Protein AF-A0A929ZZ77-F1 (afdb_monomer)

Radius of gyration: 16.94 Å; Cα contacts (8 Å, |Δi|>4): 244; chains: 1; bounding box: 38×38×43 Å

pLDDT: mean 87.92, std 9.48, range [56.03, 98.0]

Solvent-accessible surface area (backbone atoms only — not comparable to full-atom values): 10469 Å² total; per-residue (Å²): 132,93,50,67,69,57,47,42,73,74,58,46,49,75,79,51,48,59,74,54,49,46,73,78,51,57,61,46,79,41,63,76,64,71,66,53,103,85,49,83,77,43,70,76,46,76,36,67,78,62,90,58,32,41,39,38,37,37,48,64,97,59,72,48,64,55,67,74,64,36,51,62,50,44,67,74,57,54,82,64,62,67,66,41,54,52,49,44,51,48,44,42,67,74,37,34,54,54,16,60,78,69,69,35,61,69,55,28,26,54,39,48,36,54,44,45,73,41,69,63,47,53,55,45,57,68,73,48,56,70,66,45,51,50,51,47,53,57,42,40,75,78,24,58,31,38,46,63,52,73,56,36,47,35,28,37,35,47,41,60,88,87,65,86,56,71,85,68,69,76,42,98,58,46,49,72,50,78,51,128

Structure (mmCIF, N/CA/C/O backbone):
data_AF-A0A929ZZ77-F1
#
_entry.id   AF-A0A929ZZ77-F1
#
loop_
_atom_site.group_PDB
_atom_site.id
_atom_site.type_symbol
_atom_site.label_atom_id
_atom_site.label_alt_id
_atom_site.label_comp_id
_atom_site.label_asym_id
_atom_site.label_entity_id
_atom_site.label_seq_id
_atom_site.pdbx_PDB_ins_code
_atom_site.Cartn_x
_atom_site.Cartn_y
_atom_site.Cartn_z
_atom_site.occupancy
_atom_site.B_iso_or_equiv
_atom_site.auth_seq_id
_atom_site.auth_comp_id
_atom_site.auth_asym_id
_atom_site.auth_atom_id
_atom_site.pdbx_PDB_model_num
ATOM 1 N N . LYS A 1 1 ? -21.037 -2.408 -25.538 1.00 77.19 1 LYS A N 1
ATOM 2 C CA . LYS A 1 1 ? -20.638 -2.188 -24.125 1.00 77.19 1 LYS A CA 1
ATOM 3 C C . LYS A 1 1 ? -19.128 -2.048 -24.103 1.00 77.19 1 LYS A C 1
ATOM 5 O O . LYS A 1 1 ? -18.487 -2.892 -24.712 1.00 77.19 1 LYS A O 1
ATOM 10 N N . LEU A 1 2 ? -18.610 -1.001 -23.464 1.00 79.69 2 LEU A N 1
ATOM 11 C CA . LEU A 1 2 ? -17.173 -0.805 -23.267 1.00 79.69 2 LEU A CA 1
ATOM 12 C C . LEU A 1 2 ? -16.608 -1.960 -22.426 1.00 79.69 2 LEU A C 1
ATOM 14 O O . LEU A 1 2 ? -17.218 -2.315 -21.417 1.00 79.69 2 LEU A O 1
ATOM 18 N N . ASN A 1 3 ? -15.493 -2.552 -22.845 1.00 81.56 3 ASN A N 1
ATOM 19 C CA . ASN A 1 3 ? -14.800 -3.621 -22.118 1.00 81.56 3 ASN A CA 1
ATOM 20 C C . ASN A 1 3 ? -13.307 -3.289 -21.903 1.00 81.56 3 ASN A C 1
ATOM 22 O O . ASN A 1 3 ? -12.804 -2.265 -22.369 1.00 81.56 3 ASN A O 1
ATOM 26 N N . ILE A 1 4 ? -12.585 -4.161 -21.191 1.00 78.38 4 ILE A N 1
ATOM 27 C CA . ILE A 1 4 ? -11.165 -3.956 -20.864 1.00 78.38 4 ILE A CA 1
ATOM 28 C C . ILE A 1 4 ? -10.260 -3.837 -22.104 1.00 78.38 4 ILE A C 1
ATOM 30 O O . ILE A 1 4 ? -9.317 -3.047 -22.097 1.00 78.38 4 ILE A O 1
ATOM 34 N N . VAL A 1 5 ? -10.569 -4.563 -23.185 1.00 79.31 5 VAL A N 1
ATOM 35 C CA . VAL A 1 5 ? -9.816 -4.518 -24.450 1.00 79.31 5 VAL A CA 1
ATOM 36 C C . VAL A 1 5 ? -10.002 -3.165 -25.132 1.00 79.31 5 VAL A C 1
ATOM 38 O O . VAL A 1 5 ? -9.039 -2.615 -25.666 1.00 79.31 5 VAL A O 1
ATOM 41 N N . ASP A 1 6 ? -11.210 -2.602 -25.078 1.00 82.50 6 ASP A N 1
ATOM 42 C CA . ASP A 1 6 ? -11.490 -1.277 -25.633 1.00 82.50 6 ASP A CA 1
ATOM 43 C C . ASP A 1 6 ? -10.660 -0.203 -24.912 1.00 82.50 6 ASP A C 1
ATOM 45 O O . ASP A 1 6 ? -9.954 0.569 -25.558 1.00 82.50 6 ASP A O 1
ATOM 49 N N . LEU A 1 7 ? -10.662 -0.196 -23.573 1.00 80.06 7 LEU A N 1
ATOM 50 C CA . LEU A 1 7 ? -9.885 0.765 -22.777 1.00 80.06 7 LEU A CA 1
ATOM 51 C C . LEU A 1 7 ? -8.369 0.614 -22.975 1.00 80.06 7 LEU A C 1
ATOM 53 O O . LEU A 1 7 ? -7.651 1.612 -23.073 1.00 80.06 7 LEU A O 1
ATOM 57 N N . TYR A 1 8 ? -7.883 -0.623 -23.090 1.00 77.31 8 TYR A N 1
ATOM 58 C CA . TYR A 1 8 ? -6.476 -0.891 -23.380 1.00 77.31 8 TYR A CA 1
ATOM 59 C C . TYR A 1 8 ? -6.059 -0.353 -24.758 1.00 77.31 8 TYR A C 1
ATOM 61 O O . TYR A 1 8 ? -5.002 0.267 -24.889 1.00 77.31 8 TYR A O 1
ATOM 69 N N . ARG A 1 9 ? -6.913 -0.502 -25.785 1.00 80.38 9 ARG A N 1
ATOM 70 C CA . ARG A 1 9 ? -6.685 0.072 -27.127 1.00 80.38 9 ARG A CA 1
ATOM 71 C C . ARG A 1 9 ? -6.612 1.599 -27.112 1.00 80.38 9 ARG A C 1
ATOM 73 O O . ARG A 1 9 ? -5.831 2.166 -27.870 1.00 80.38 9 ARG A O 1
ATOM 80 N N . TYR A 1 10 ? -7.345 2.258 -26.214 1.00 82.44 10 TYR A N 1
ATOM 81 C CA . TYR A 1 10 ? -7.225 3.704 -25.981 1.00 82.44 10 TYR A CA 1
ATOM 82 C C . TYR A 1 10 ? -5.950 4.108 -25.223 1.00 82.44 10 TYR A C 1
ATOM 84 O O . TYR A 1 10 ? -5.720 5.288 -24.977 1.00 82.44 10 TYR A O 1
ATOM 92 N N . GLY A 1 11 ? -5.082 3.153 -24.881 1.00 74.25 11 GLY A N 1
ATOM 93 C CA . GLY A 1 11 ? -3.818 3.411 -24.204 1.00 74.25 11 GLY A CA 1
ATOM 94 C C . GLY A 1 11 ? -3.938 3.581 -22.693 1.00 74.25 11 GLY A C 1
ATOM 95 O O . GLY A 1 11 ? -2.978 4.024 -22.064 1.00 74.25 11 GLY A O 1
ATOM 96 N N . ILE A 1 12 ? -5.074 3.211 -22.103 1.00 76.94 12 ILE A N 1
ATOM 97 C CA . ILE A 1 12 ? -5.242 3.174 -20.651 1.00 76.94 12 ILE A CA 1
ATOM 98 C C . ILE A 1 12 ? -4.646 1.863 -20.131 1.00 76.94 12 ILE A C 1
ATOM 100 O O . ILE A 1 12 ? -4.711 0.827 -20.788 1.00 76.94 12 ILE A O 1
ATOM 104 N N . GLY A 1 13 ? -4.013 1.909 -18.960 1.00 73.75 13 GLY A N 1
ATOM 105 C CA . GLY A 1 13 ? -3.423 0.728 -18.339 1.00 73.75 13 GLY A CA 1
ATOM 106 C C . GLY A 1 13 ? -2.219 0.161 -19.098 1.00 73.75 13 GLY A C 1
ATOM 107 O O . GLY A 1 13 ? -2.055 -1.055 -19.172 1.00 73.75 13 GLY A O 1
ATOM 108 N N . ARG A 1 14 ? -1.372 1.026 -19.684 1.00 71.12 14 ARG A N 1
ATOM 109 C CA . ARG A 1 14 ? -0.141 0.639 -20.409 1.00 71.12 14 ARG A CA 1
ATOM 110 C C . ARG A 1 14 ? 0.946 0.074 -19.500 1.00 71.12 14 ARG A C 1
ATOM 112 O O . ARG A 1 14 ? 1.512 -0.961 -19.837 1.00 71.12 14 ARG A O 1
ATOM 119 N N . THR A 1 15 ? 1.149 0.650 -18.316 1.00 71.56 15 THR A N 1
ATOM 120 C CA . THR A 1 15 ? 2.132 0.157 -17.329 1.00 71.56 15 THR A CA 1
ATOM 121 C C . THR A 1 15 ? 1.517 -0.899 -16.413 1.00 71.56 15 THR A C 1
ATOM 123 O O . THR A 1 15 ? 1.968 -2.036 -16.401 1.00 71.56 15 THR A O 1
ATOM 126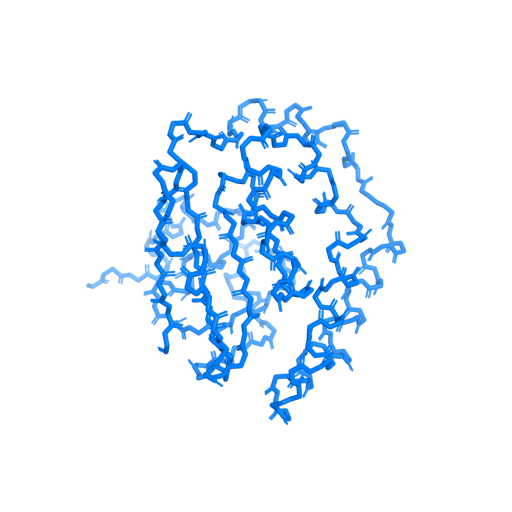 N N . SER A 1 16 ? 0.383 -0.595 -15.779 1.00 74.88 16 SER A N 1
ATOM 127 C CA . SER A 1 16 ? -0.380 -1.526 -14.933 1.00 74.88 16 SER A CA 1
ATOM 128 C C . SER A 1 16 ? -1.817 -1.658 -15.430 1.00 74.88 16 SER A C 1
ATOM 130 O O . SER A 1 16 ? -2.389 -0.680 -15.905 1.00 74.88 16 SER A O 1
ATOM 132 N N . THR A 1 17 ? -2.390 -2.861 -15.361 1.00 77.25 17 THR A N 1
ATOM 133 C CA . THR A 1 17 ? -3.803 -3.099 -15.716 1.00 77.25 17 THR A CA 1
ATOM 134 C C . THR A 1 17 ? -4.750 -2.963 -14.529 1.00 77.25 17 THR A C 1
ATOM 136 O O . THR A 1 17 ? -5.961 -2.991 -14.731 1.00 77.25 17 THR A O 1
ATOM 139 N N . LEU A 1 18 ? -4.230 -2.746 -13.315 1.00 80.38 18 LEU A N 1
ATOM 140 C CA . LEU A 1 18 ? -5.011 -2.632 -12.080 1.00 80.38 18 LEU A CA 1
ATOM 141 C C . LEU A 1 18 ? -6.189 -1.667 -12.202 1.00 80.38 18 LEU A C 1
ATOM 143 O O . LEU A 1 18 ? -7.322 -2.068 -11.964 1.00 80.38 18 LEU A O 1
ATOM 147 N N . GLY A 1 19 ? -5.946 -0.428 -12.639 1.00 78.88 19 GLY A N 1
ATOM 148 C CA . GLY A 1 19 ? -7.009 0.575 -12.768 1.00 78.88 19 GLY A CA 1
ATOM 149 C C . GLY A 1 19 ? -8.109 0.176 -13.758 1.00 78.88 19 GLY A C 1
ATOM 150 O O . GLY A 1 19 ? -9.272 0.504 -13.550 1.00 78.88 19 GLY A O 1
ATOM 151 N N . LEU A 1 20 ? -7.764 -0.581 -14.805 1.00 81.31 20 LEU A N 1
ATOM 152 C CA . LEU A 1 20 ? -8.747 -1.117 -15.746 1.00 81.31 20 LEU A CA 1
ATOM 153 C C . LEU A 1 20 ? -9.549 -2.264 -15.140 1.00 81.31 20 LEU A C 1
ATOM 155 O O . LEU A 1 20 ? -10.764 -2.315 -15.294 1.00 81.31 20 LEU A O 1
ATOM 159 N N . LYS A 1 21 ? -8.867 -3.195 -14.472 1.00 80.75 21 LYS A N 1
ATOM 160 C CA . LYS A 1 21 ? -9.491 -4.385 -13.893 1.00 80.75 21 LYS A CA 1
ATOM 161 C C . LYS A 1 21 ? -10.419 -4.013 -12.738 1.00 80.75 21 LYS A C 1
ATOM 163 O O . LYS A 1 21 ? -11.554 -4.474 -12.719 1.00 80.75 21 LYS A O 1
ATOM 168 N N . LEU A 1 22 ? -9.984 -3.113 -11.853 1.00 84.19 22 LEU A N 1
ATOM 169 C CA . LEU A 1 22 ? -10.777 -2.624 -10.720 1.00 84.19 22 LEU A CA 1
ATOM 170 C C . LEU A 1 22 ? -12.029 -1.846 -11.149 1.00 84.19 22 LEU A C 1
ATOM 172 O O . LEU A 1 22 ? -12.991 -1.786 -10.392 1.00 84.19 22 LEU A O 1
ATOM 176 N N . PHE A 1 23 ? -12.056 -1.290 -12.367 1.00 83.50 23 PHE A N 1
ATOM 177 C CA . PHE A 1 23 ? -13.255 -0.639 -12.905 1.00 83.50 23 PHE A CA 1
ATOM 178 C C . PHE A 1 23 ? -14.404 -1.629 -13.155 1.00 83.50 23 PHE A C 1
ATOM 180 O O . PHE A 1 23 ? -15.571 -1.255 -13.064 1.00 83.50 23 PHE A O 1
ATOM 187 N N . PHE A 1 24 ? -14.082 -2.884 -13.482 1.00 83.19 24 PHE A N 1
ATOM 188 C CA . PHE A 1 24 ? -15.073 -3.922 -13.784 1.00 83.19 24 PHE A CA 1
ATOM 189 C C . PHE A 1 24 ? -15.236 -4.945 -12.655 1.00 83.19 24 PHE A C 1
ATOM 191 O O . PHE A 1 24 ? -16.319 -5.504 -12.512 1.00 83.19 24 PHE A O 1
ATOM 198 N N . ASN A 1 25 ? -14.186 -5.160 -11.861 1.00 82.88 25 ASN A N 1
ATOM 199 C CA . ASN A 1 25 ? -14.129 -6.129 -10.772 1.00 82.88 25 ASN A CA 1
ATOM 200 C C . ASN A 1 25 ? -13.672 -5.406 -9.491 1.00 82.88 25 ASN A C 1
ATOM 202 O O . ASN A 1 25 ? -12.464 -5.322 -9.247 1.00 82.88 25 ASN A O 1
ATOM 206 N N . PRO A 1 26 ? -14.598 -4.823 -8.706 1.00 80.88 26 PRO A N 1
ATOM 207 C CA . PRO A 1 26 ? -14.246 -4.166 -7.452 1.00 80.88 26 PRO A CA 1
ATOM 208 C C . PRO A 1 26 ? -13.711 -5.185 -6.437 1.00 80.88 26 PRO A C 1
ATOM 210 O O . PRO A 1 26 ? -14.026 -6.372 -6.512 1.00 80.88 26 PRO A O 1
ATOM 213 N N . GLY A 1 27 ? -12.902 -4.708 -5.491 1.00 85.38 27 GLY A N 1
ATOM 214 C CA . GLY A 1 27 ? -12.237 -5.543 -4.494 1.00 85.38 27 GLY A CA 1
ATOM 215 C C . GLY A 1 27 ? -10.729 -5.294 -4.451 1.00 85.38 27 GLY A C 1
ATOM 216 O O . GLY A 1 27 ? -10.274 -4.169 -4.666 1.00 85.38 27 GLY A O 1
ATOM 217 N N . LEU A 1 28 ? -9.943 -6.338 -4.179 1.00 87.81 28 LEU A N 1
ATOM 218 C CA . LEU A 1 28 ? -8.479 -6.293 -4.204 1.00 87.81 28 LEU A CA 1
ATOM 219 C C . LEU A 1 28 ? -7.929 -7.156 -5.340 1.00 87.81 28 LEU A C 1
ATOM 221 O O . LEU A 1 28 ? -8.224 -8.345 -5.422 1.00 87.81 28 LEU A O 1
ATOM 225 N N . ILE A 1 29 ? -7.041 -6.575 -6.146 1.00 89.25 29 ILE A N 1
ATOM 226 C CA . ILE A 1 29 ? -6.328 -7.268 -7.222 1.00 89.25 29 ILE A CA 1
ATOM 227 C C . ILE A 1 29 ? -4.822 -7.174 -6.969 1.00 89.25 29 ILE A C 1
ATOM 229 O O . ILE A 1 29 ? -4.309 -6.119 -6.601 1.00 89.25 29 ILE A O 1
ATOM 233 N N . ILE A 1 30 ? -4.105 -8.275 -7.191 1.00 88.44 30 ILE A N 1
ATOM 234 C CA . ILE A 1 30 ? -2.638 -8.341 -7.153 1.00 88.44 30 ILE A CA 1
ATOM 235 C C . ILE A 1 30 ? -2.156 -8.895 -8.497 1.00 88.44 30 ILE A C 1
ATOM 237 O O . ILE A 1 30 ? -2.653 -9.929 -8.943 1.00 88.44 30 ILE A O 1
ATOM 241 N N . GLU A 1 31 ? -1.195 -8.228 -9.145 1.00 86.38 31 GLU A N 1
ATOM 242 C CA . GLU A 1 31 ? -0.667 -8.606 -10.466 1.00 86.38 31 GLU A CA 1
ATOM 243 C C . GLU A 1 31 ? 0.874 -8.641 -10.514 1.00 86.38 31 GLU A C 1
ATOM 245 O O . GLU A 1 31 ? 1.532 -7.876 -9.812 1.00 86.38 31 GLU A O 1
ATOM 250 N N . PHE A 1 32 ? 1.471 -9.502 -11.357 1.00 77.62 32 PHE A N 1
ATOM 251 C CA . PHE A 1 32 ? 2.942 -9.636 -11.480 1.00 77.62 32 PHE A CA 1
ATOM 252 C C . PHE A 1 32 ? 3.602 -8.554 -12.356 1.00 77.62 32 PHE A C 1
ATOM 254 O O . PHE A 1 32 ? 4.821 -8.551 -12.518 1.00 77.62 32 PHE A O 1
ATOM 261 N N . GLY A 1 33 ? 2.823 -7.650 -12.960 1.00 70.88 33 GLY A N 1
ATOM 262 C CA . GLY A 1 33 ? 3.319 -6.527 -13.774 1.00 70.88 33 GLY A CA 1
ATOM 263 C C . GLY A 1 33 ? 4.001 -6.896 -15.106 1.00 70.88 33 GLY A C 1
ATOM 264 O O . GLY A 1 33 ? 4.093 -6.047 -15.991 1.00 70.88 33 GLY A O 1
ATOM 265 N N . LEU A 1 34 ? 4.441 -8.146 -15.296 1.00 61.03 34 LEU A N 1
ATOM 266 C CA . LEU A 1 34 ? 5.046 -8.644 -16.534 1.00 61.03 34 LEU A CA 1
ATOM 267 C C . LEU A 1 34 ? 3.993 -8.798 -17.632 1.00 61.03 34 LEU A C 1
ATOM 269 O O . LEU A 1 34 ? 3.348 -9.835 -17.765 1.00 61.03 34 LEU A O 1
ATOM 273 N N . LYS A 1 35 ? 3.845 -7.759 -18.451 1.00 61.28 35 LYS A N 1
ATOM 274 C CA . LYS A 1 35 ? 3.071 -7.838 -19.690 1.00 61.28 35 LYS A CA 1
ATOM 275 C C . LYS A 1 35 ? 3.901 -8.518 -20.761 1.00 61.28 35 LYS A C 1
ATOM 277 O O . LYS A 1 35 ? 4.948 -8.009 -21.161 1.00 61.28 35 LYS A O 1
ATOM 282 N N . THR A 1 36 ? 3.417 -9.642 -21.269 1.00 56.03 36 THR A N 1
ATOM 283 C CA . THR A 1 36 ? 3.859 -10.110 -22.585 1.00 56.03 36 THR A CA 1
ATOM 284 C C . THR A 1 36 ? 3.078 -9.343 -23.654 1.00 56.03 36 THR A C 1
ATOM 286 O O . THR A 1 36 ? 2.007 -8.806 -23.373 1.00 56.03 36 THR A O 1
ATOM 289 N N . LYS A 1 37 ? 3.581 -9.275 -24.896 1.00 56.84 37 LYS A N 1
ATOM 290 C CA . LYS A 1 37 ? 2.898 -8.575 -26.009 1.00 56.84 37 LYS A CA 1
ATOM 291 C C . LYS A 1 37 ? 1.431 -8.996 -26.209 1.00 56.84 37 LYS A C 1
ATOM 293 O O . LYS A 1 37 ? 0.685 -8.245 -26.828 1.00 56.84 37 LYS A O 1
ATOM 298 N N . ASN A 1 38 ? 1.045 -10.170 -25.705 1.00 57.88 38 ASN A N 1
ATOM 299 C CA . ASN A 1 38 ? -0.245 -10.798 -25.963 1.00 57.88 38 ASN A CA 1
ATOM 300 C C . ASN A 1 38 ? -1.090 -11.028 -24.704 1.00 57.88 38 ASN A C 1
ATOM 302 O O . ASN A 1 38 ? -2.223 -11.480 -24.848 1.00 57.88 38 ASN A O 1
ATOM 306 N N . ASP A 1 39 ? -0.574 -10.745 -23.503 1.00 63.53 39 ASP A N 1
ATOM 307 C CA . ASP A 1 39 ? -1.285 -11.049 -22.262 1.00 63.53 39 ASP A CA 1
ATOM 308 C C . ASP A 1 39 ? -1.678 -9.776 -21.511 1.00 63.53 39 ASP A C 1
ATOM 310 O O . ASP A 1 39 ? -0.837 -8.997 -21.052 1.00 63.53 39 ASP A O 1
ATOM 314 N N . ILE A 1 40 ? -2.990 -9.556 -21.447 1.00 63.09 40 ILE A N 1
ATOM 315 C CA . ILE A 1 40 ? -3.618 -8.428 -20.756 1.00 63.09 40 ILE A CA 1
ATOM 316 C C . ILE A 1 40 ? -3.909 -8.820 -19.299 1.00 63.09 40 ILE A C 1
ATOM 318 O O . ILE A 1 40 ? -4.092 -7.935 -18.459 1.00 63.09 40 ILE A O 1
ATOM 322 N N . ASP A 1 41 ? -3.923 -10.119 -18.969 1.00 70.00 41 ASP A N 1
ATOM 323 C CA . ASP A 1 41 ? -4.266 -10.584 -17.633 1.00 70.00 41 ASP A CA 1
ATOM 324 C C . ASP A 1 41 ? -3.065 -11.106 -16.840 1.00 70.00 41 ASP A C 1
ATOM 326 O O . ASP A 1 41 ? -2.757 -12.287 -16.780 1.00 70.00 41 ASP A O 1
ATOM 330 N N . THR A 1 42 ? -2.425 -10.189 -16.125 1.00 75.44 42 THR A N 1
ATOM 331 C CA . THR A 1 42 ? -1.344 -10.491 -15.179 1.00 75.44 42 THR A CA 1
ATOM 332 C C . THR A 1 42 ? -1.833 -10.768 -13.748 1.00 75.44 42 THR A C 1
ATOM 334 O O . THR A 1 42 ? -1.032 -10.690 -12.812 1.00 75.44 42 THR A O 1
ATOM 337 N N . THR A 1 43 ? -3.135 -11.030 -13.546 1.00 80.38 43 THR A N 1
ATOM 338 C CA . THR A 1 43 ? -3.728 -11.213 -12.209 1.00 80.38 43 THR A CA 1
ATOM 339 C C . THR A 1 43 ? -3.217 -12.491 -11.555 1.00 80.38 43 THR A C 1
ATOM 341 O O . THR A 1 43 ? -3.267 -13.571 -12.130 1.00 80.38 43 THR A O 1
ATOM 344 N N . ILE A 1 44 ? -2.766 -12.360 -10.315 1.00 80.69 44 ILE A N 1
ATOM 345 C CA . ILE A 1 44 ? -2.340 -13.463 -9.447 1.00 80.69 44 ILE A CA 1
ATOM 346 C C . ILE A 1 44 ? -3.470 -13.818 -8.495 1.00 80.69 44 ILE A C 1
ATOM 348 O O . ILE A 1 44 ? -3.735 -14.985 -8.220 1.00 80.69 44 ILE A O 1
ATOM 352 N N . TYR A 1 45 ? -4.098 -12.780 -7.949 1.00 84.25 45 TYR A N 1
ATOM 353 C CA . TYR A 1 45 ? -5.072 -12.912 -6.890 1.00 84.25 45 TYR A CA 1
ATOM 354 C C . TYR A 1 45 ? -6.132 -11.828 -7.027 1.00 84.25 45 TYR A C 1
ATOM 356 O O . TYR A 1 45 ? -5.799 -10.659 -7.232 1.00 84.25 45 TYR A O 1
ATOM 364 N N . ASN A 1 46 ? -7.393 -12.238 -6.928 1.00 88.12 46 ASN A N 1
ATOM 365 C CA . ASN A 1 46 ? -8.556 -11.366 -6.962 1.00 88.12 46 ASN A CA 1
ATOM 366 C C . ASN A 1 46 ? -9.445 -11.693 -5.760 1.00 88.12 46 ASN A C 1
ATOM 368 O O . ASN A 1 46 ? -9.792 -12.855 -5.547 1.00 88.12 46 ASN A O 1
ATOM 372 N N . ILE A 1 47 ? -9.800 -10.674 -4.985 1.00 85.19 47 ILE A N 1
ATOM 373 C CA . ILE A 1 47 ? -10.689 -10.776 -3.831 1.00 85.19 47 ILE A CA 1
ATOM 374 C C . ILE A 1 47 ? -11.848 -9.827 -4.069 1.00 85.19 47 ILE A C 1
ATOM 376 O O . ILE A 1 47 ? -11.673 -8.620 -3.944 1.00 85.19 47 ILE A O 1
ATOM 380 N N . GLU A 1 48 ? -13.027 -10.366 -4.361 1.00 84.50 48 GLU A N 1
ATOM 381 C CA . GLU A 1 48 ? -14.233 -9.555 -4.571 1.00 84.50 48 GLU A CA 1
ATOM 382 C C . GLU A 1 48 ? -14.695 -8.894 -3.261 1.00 84.50 48 GLU A C 1
ATOM 384 O O . GLU A 1 48 ? -15.001 -7.706 -3.227 1.00 84.50 48 GLU A O 1
ATOM 389 N N . ASN A 1 49 ? -14.667 -9.649 -2.156 1.00 85.44 49 ASN A N 1
ATOM 390 C CA . ASN A 1 49 ? -15.096 -9.189 -0.834 1.00 85.44 49 ASN A CA 1
ATOM 391 C C . ASN A 1 49 ? -13.885 -8.952 0.071 1.00 85.44 49 ASN A C 1
ATOM 393 O O . ASN A 1 49 ? -13.468 -9.836 0.823 1.00 85.44 49 ASN A O 1
ATOM 397 N N . PHE A 1 50 ? -13.285 -7.768 -0.030 1.00 90.50 50 PHE A N 1
ATOM 398 C CA . PHE A 1 50 ? -12.175 -7.383 0.837 1.00 90.50 50 PHE A CA 1
ATOM 399 C C . PHE A 1 50 ? -12.669 -7.187 2.291 1.00 90.50 50 PHE A C 1
ATOM 401 O O . PHE A 1 50 ? -13.648 -6.474 2.495 1.00 90.50 50 PHE A O 1
ATOM 408 N N . PRO A 1 51 ? -12.048 -7.819 3.308 1.00 92.19 51 PRO A N 1
ATOM 409 C CA . PRO A 1 51 ? -12.649 -7.939 4.643 1.00 92.19 51 PRO A CA 1
ATOM 410 C C . PRO A 1 51 ? -12.353 -6.772 5.598 1.00 92.19 51 PRO A C 1
ATOM 412 O O . PRO A 1 51 ? -12.890 -6.747 6.706 1.00 92.19 51 PRO A O 1
ATOM 415 N N . PHE A 1 52 ? -11.478 -5.840 5.214 1.00 93.62 52 PHE A N 1
ATOM 416 C CA . PHE A 1 52 ? -11.067 -4.712 6.051 1.00 93.62 52 PHE A CA 1
ATOM 417 C C . PHE A 1 52 ? -11.628 -3.399 5.508 1.00 93.62 52 PHE A C 1
ATOM 419 O O . PHE A 1 52 ? -11.805 -3.243 4.302 1.00 93.62 52 PHE A O 1
ATOM 426 N N . ASN A 1 53 ? -11.851 -2.441 6.400 1.00 93.56 53 ASN A N 1
ATOM 427 C CA . ASN A 1 53 ? -12.322 -1.114 6.030 1.00 93.56 53 ASN A CA 1
ATOM 428 C C . ASN A 1 53 ? -11.179 -0.313 5.397 1.00 93.56 53 ASN A C 1
ATOM 430 O O . ASN A 1 53 ? -10.016 -0.467 5.792 1.00 93.56 53 ASN A O 1
ATOM 434 N N . ILE A 1 54 ? -11.515 0.561 4.446 1.00 93.06 54 ILE A N 1
ATOM 435 C CA . ILE A 1 54 ? -10.549 1.458 3.808 1.00 93.06 54 ILE A CA 1
ATOM 436 C C . ILE A 1 54 ? -11.032 2.897 3.938 1.00 93.06 54 ILE A C 1
ATOM 438 O O . ILE A 1 54 ? -12.104 3.257 3.452 1.00 93.06 54 ILE A O 1
ATOM 442 N N . ASP A 1 55 ? -10.201 3.734 4.546 1.00 93.56 55 ASP A N 1
ATOM 443 C CA . ASP A 1 55 ? -10.420 5.173 4.615 1.00 93.56 55 ASP A CA 1
ATOM 444 C C . ASP A 1 55 ? -9.424 5.899 3.721 1.00 93.56 55 ASP A C 1
ATOM 446 O O . ASP A 1 55 ? -8.232 5.584 3.713 1.00 93.56 55 ASP A O 1
ATOM 450 N N . PHE A 1 56 ? -9.911 6.900 2.992 1.00 92.88 56 PHE A N 1
ATOM 451 C CA . PHE A 1 56 ? -9.122 7.742 2.105 1.00 92.88 56 PHE A CA 1
ATOM 452 C C . PHE A 1 56 ? -9.213 9.197 2.541 1.00 92.88 56 PHE A C 1
ATOM 454 O O . PHE A 1 56 ? -10.295 9.734 2.786 1.00 92.88 56 PHE A O 1
ATOM 461 N N . PHE A 1 57 ? -8.068 9.862 2.555 1.00 94.50 57 PHE A N 1
ATOM 462 C CA . PHE A 1 57 ? -7.927 11.259 2.916 1.00 94.50 57 PHE A CA 1
ATOM 463 C C . PHE A 1 57 ? -7.192 11.993 1.799 1.00 94.50 57 PHE A C 1
ATOM 465 O O . PHE A 1 57 ? -6.096 11.601 1.396 1.00 94.50 57 PHE A O 1
ATOM 472 N N . ILE A 1 58 ? -7.793 13.064 1.285 1.00 93.31 58 ILE A N 1
ATOM 473 C CA . ILE A 1 58 ? -7.228 13.869 0.197 1.00 93.31 58 ILE A CA 1
ATOM 474 C C . ILE A 1 58 ? -6.930 15.273 0.731 1.00 93.31 58 ILE A C 1
ATOM 476 O O . ILE A 1 58 ? -7.878 16.034 0.960 1.00 93.31 58 ILE A O 1
ATOM 480 N N . PRO A 1 59 ? -5.649 15.636 0.931 1.00 92.19 59 PRO A N 1
ATOM 481 C CA . PRO A 1 59 ? -5.247 16.992 1.285 1.00 92.19 59 PRO A CA 1
ATOM 482 C C . PRO A 1 59 ? -5.778 18.030 0.291 1.00 92.19 59 PRO A C 1
ATOM 484 O O . PRO A 1 59 ? -5.719 17.843 -0.926 1.00 92.19 59 PRO A O 1
ATOM 487 N N . LYS A 1 60 ? -6.300 19.145 0.803 1.00 90.06 60 LYS A N 1
ATOM 488 C CA . LYS A 1 60 ? -6.760 20.265 -0.022 1.00 90.06 60 LYS A CA 1
ATOM 489 C C . LYS A 1 60 ? -5.559 21.051 -0.548 1.00 90.06 60 LYS A C 1
ATOM 491 O O . LYS A 1 60 ? -4.636 21.348 0.207 1.00 90.06 60 LYS A O 1
ATOM 496 N N . ASN A 1 61 ? -5.643 21.469 -1.810 1.00 88.69 61 ASN A N 1
ATOM 497 C CA . ASN A 1 61 ? -4.630 22.275 -2.506 1.00 88.69 61 ASN A CA 1
ATOM 498 C C . ASN A 1 61 ? -3.259 21.590 -2.655 1.00 88.69 61 ASN A C 1
ATOM 500 O O . ASN A 1 61 ? -2.259 22.272 -2.849 1.00 88.69 61 ASN A O 1
ATOM 504 N N . GLU A 1 62 ? -3.217 20.260 -2.575 1.00 88.75 62 GLU A N 1
ATOM 505 C CA . GLU A 1 62 ? -2.025 19.465 -2.870 1.00 88.75 62 GLU A CA 1
ATOM 506 C C . GLU A 1 62 ? -2.201 18.727 -4.197 1.00 88.75 62 GLU A C 1
ATOM 508 O O . GLU A 1 62 ? -3.321 18.392 -4.596 1.00 88.75 62 GLU A O 1
ATOM 513 N N . HIS A 1 63 ? -1.088 18.448 -4.871 1.00 87.19 63 HIS A N 1
ATOM 514 C CA . HIS A 1 63 ? -1.081 17.808 -6.183 1.00 87.19 63 HIS A CA 1
ATOM 515 C C . HIS A 1 63 ? -0.110 16.630 -6.221 1.00 87.19 63 HIS A C 1
ATOM 517 O O . HIS A 1 63 ? 0.931 16.640 -5.568 1.00 87.19 63 HIS A O 1
ATOM 523 N N . SER A 1 64 ? -0.466 15.619 -7.011 1.00 88.50 64 SER A N 1
ATOM 524 C CA . SER A 1 64 ? 0.388 14.471 -7.304 1.00 88.50 64 SER A CA 1
ATOM 525 C C . SER A 1 64 ? 1.577 14.889 -8.167 1.00 88.50 64 SER A C 1
ATOM 527 O O . SER A 1 64 ? 1.421 15.714 -9.075 1.00 88.50 64 SER A O 1
ATOM 529 N N . LEU A 1 65 ? 2.734 14.254 -7.977 1.00 90.44 65 LEU A N 1
ATOM 530 C CA . LEU A 1 65 ? 3.792 14.310 -8.988 1.00 90.44 65 LEU A CA 1
ATOM 531 C C . LEU A 1 65 ? 3.329 13.536 -10.231 1.00 90.44 65 LEU A C 1
ATOM 533 O O . LEU A 1 65 ? 2.780 12.448 -10.089 1.00 90.44 65 LEU A O 1
ATOM 537 N N . SER A 1 66 ? 3.502 14.101 -11.429 1.00 90.44 66 SER A N 1
ATOM 538 C CA . SER A 1 66 ? 3.067 13.459 -12.677 1.00 90.44 66 SER A CA 1
ATOM 539 C C . SER A 1 66 ? 3.891 13.907 -13.888 1.00 90.44 66 SER A C 1
ATOM 541 O O . SER A 1 66 ? 4.585 14.932 -13.841 1.00 90.44 66 SER A O 1
ATOM 543 N N . GLY A 1 67 ? 3.800 13.143 -14.979 1.00 90.25 67 GLY A N 1
ATOM 544 C CA . GLY A 1 67 ? 4.434 13.458 -16.262 1.00 90.25 67 GLY A CA 1
ATOM 545 C C . GLY A 1 67 ? 5.961 13.495 -16.172 1.00 90.25 67 GLY A C 1
ATOM 546 O O . GLY A 1 67 ? 6.562 12.744 -15.415 1.00 90.25 67 GLY A O 1
ATOM 547 N N . GLU A 1 68 ? 6.597 14.429 -16.884 1.00 93.94 68 GLU A N 1
ATOM 548 C CA . GLU A 1 68 ? 8.067 14.519 -16.959 1.00 93.94 68 GLU A CA 1
ATOM 549 C C . GLU A 1 68 ? 8.738 14.668 -15.579 1.00 93.94 68 GLU A C 1
ATOM 551 O O . GLU A 1 68 ? 9.874 14.243 -15.367 1.00 93.94 68 GLU A O 1
ATOM 556 N N . SER A 1 69 ? 8.043 15.285 -14.618 1.00 92.81 69 SER A N 1
ATOM 557 C CA . SER A 1 69 ? 8.572 15.437 -13.258 1.00 92.81 69 SER A CA 1
ATOM 558 C C . SER A 1 69 ? 8.570 14.113 -12.492 1.00 92.81 69 SER A C 1
ATOM 560 O O . SER A 1 69 ? 9.482 13.873 -11.702 1.00 92.81 69 SER A O 1
ATOM 562 N N . GLU A 1 70 ? 7.575 13.256 -12.737 1.00 94.25 70 GLU A N 1
ATOM 563 C CA . GLU A 1 70 ? 7.521 11.890 -12.209 1.00 94.25 70 GLU A CA 1
ATOM 564 C C . GLU A 1 70 ? 8.586 11.008 -12.872 1.00 94.25 70 GLU A C 1
ATOM 566 O O . GLU A 1 70 ? 9.316 10.310 -12.170 1.00 94.25 70 GLU A O 1
ATOM 571 N N . ASP A 1 71 ? 8.765 11.121 -14.190 1.00 94.06 71 ASP A N 1
ATOM 572 C CA . ASP A 1 71 ? 9.796 10.378 -14.925 1.00 94.06 71 ASP A CA 1
ATOM 573 C C . ASP A 1 71 ? 11.200 10.694 -14.381 1.00 94.06 71 ASP A C 1
ATOM 575 O O . ASP A 1 71 ? 11.932 9.802 -13.949 1.00 94.06 71 ASP A O 1
ATOM 579 N N . LYS A 1 72 ? 11.543 11.987 -14.262 1.00 96.06 72 LYS A N 1
ATOM 580 C CA . LYS A 1 72 ? 12.827 12.443 -13.691 1.00 96.06 72 LYS A CA 1
ATOM 581 C C . LYS A 1 72 ? 13.035 12.020 -12.240 1.00 96.06 72 LYS A C 1
ATOM 583 O O . LYS A 1 72 ? 14.177 11.959 -11.775 1.00 96.06 72 LYS A O 1
ATOM 588 N N . PHE A 1 73 ? 11.955 11.836 -11.487 1.00 95.94 73 PHE A N 1
ATOM 589 C CA . PHE A 1 73 ? 12.022 11.335 -10.122 1.00 95.94 73 PHE A CA 1
ATOM 590 C C . PHE A 1 73 ? 12.377 9.846 -10.124 1.00 95.94 73 PHE A C 1
ATOM 592 O O . PHE A 1 73 ? 13.319 9.446 -9.435 1.00 95.94 73 PHE A O 1
ATOM 599 N N . TRP A 1 74 ? 11.698 9.045 -10.947 1.00 95.12 74 TRP A N 1
ATOM 600 C CA . TRP A 1 74 ? 11.939 7.609 -11.036 1.00 95.12 74 TRP A CA 1
ATOM 601 C C . TRP A 1 74 ? 13.294 7.249 -11.637 1.00 95.12 74 TRP A C 1
ATOM 603 O O . TRP A 1 74 ? 13.939 6.340 -11.115 1.00 95.12 74 TRP A O 1
ATOM 613 N N . ASP A 1 75 ? 13.785 8.011 -12.616 1.00 96.25 75 ASP A N 1
ATOM 614 C CA . ASP A 1 75 ? 15.126 7.841 -13.199 1.00 96.25 75 ASP A CA 1
ATOM 615 C C . ASP A 1 75 ? 16.251 7.906 -12.153 1.00 96.25 75 ASP A C 1
ATOM 617 O O . ASP A 1 75 ? 17.319 7.324 -12.332 1.00 96.25 75 ASP A O 1
ATOM 621 N N . LYS A 1 76 ? 16.029 8.614 -11.037 1.00 95.56 76 LYS A N 1
ATOM 622 C CA . LYS A 1 76 ? 17.010 8.748 -9.947 1.00 95.56 76 LYS A CA 1
ATOM 623 C C . LYS A 1 76 ? 16.932 7.627 -8.914 1.00 95.56 76 LYS A C 1
ATOM 625 O O . LYS A 1 76 ? 17.870 7.454 -8.139 1.00 95.56 76 LYS A O 1
ATOM 630 N N . ILE A 1 77 ? 15.800 6.933 -8.837 1.00 95.06 77 ILE A N 1
ATOM 631 C CA . ILE A 1 77 ? 15.491 5.962 -7.775 1.00 95.06 77 ILE A CA 1
ATOM 632 C C . ILE A 1 77 ? 15.572 4.529 -8.293 1.00 95.06 77 ILE A C 1
ATOM 634 O O . ILE A 1 77 ? 15.926 3.620 -7.539 1.00 95.06 77 ILE A O 1
ATOM 638 N N . LEU A 1 78 ? 15.208 4.316 -9.556 1.00 94.19 78 LEU A N 1
ATOM 639 C CA . LEU A 1 78 ? 15.158 3.004 -10.175 1.00 94.19 78 LEU A CA 1
ATOM 640 C C . LEU A 1 78 ? 16.482 2.662 -10.884 1.00 94.19 78 LEU A C 1
ATOM 642 O O . LEU A 1 78 ? 17.153 3.549 -11.405 1.00 94.19 78 LEU A O 1
ATOM 646 N N . PRO A 1 79 ? 16.845 1.368 -10.953 1.00 92.38 79 PRO A N 1
ATOM 647 C CA . PRO A 1 79 ? 16.177 0.244 -10.302 1.00 92.38 79 PRO A CA 1
ATOM 648 C C . PRO A 1 79 ? 16.427 0.232 -8.787 1.00 92.38 79 PRO A C 1
ATOM 650 O O . PRO A 1 79 ? 17.500 0.587 -8.305 1.00 92.38 79 PRO A O 1
ATOM 653 N N . THR A 1 80 ? 15.442 -0.243 -8.024 1.00 89.25 80 THR A N 1
ATOM 654 C CA . THR A 1 80 ? 15.679 -0.577 -6.613 1.00 89.25 80 THR A CA 1
ATOM 655 C C . THR A 1 80 ? 16.368 -1.942 -6.486 1.00 89.25 80 THR A C 1
ATOM 657 O O . THR A 1 80 ? 16.528 -2.678 -7.460 1.00 89.25 80 THR A O 1
ATOM 660 N N . SER A 1 81 ? 16.799 -2.296 -5.272 1.00 92.31 81 SER A N 1
ATOM 661 C CA . SER A 1 81 ? 17.449 -3.585 -5.007 1.00 92.31 81 SER A CA 1
ATOM 662 C C . SER A 1 81 ? 16.533 -4.775 -5.314 1.00 92.31 81 SER A C 1
ATOM 664 O O . SER A 1 81 ? 15.417 -4.849 -4.797 1.00 92.31 81 SER A O 1
ATOM 666 N N . ALA A 1 82 ? 17.050 -5.765 -6.051 1.00 93.44 82 ALA A N 1
ATOM 667 C CA . ALA A 1 82 ? 16.359 -7.031 -6.309 1.00 93.44 82 ALA A CA 1
ATOM 668 C C . ALA A 1 82 ? 15.956 -7.755 -5.013 1.00 93.44 82 ALA A C 1
ATOM 670 O O . ALA A 1 82 ? 14.896 -8.374 -4.947 1.00 93.44 82 ALA A O 1
ATOM 671 N N . LEU A 1 83 ? 16.756 -7.619 -3.948 1.00 95.06 83 LEU A N 1
ATOM 672 C CA . LEU A 1 83 ? 16.425 -8.170 -2.634 1.00 95.06 83 LEU A CA 1
ATOM 673 C C . LEU A 1 83 ? 15.131 -7.562 -2.074 1.00 95.06 83 LEU A C 1
ATOM 675 O O . LEU A 1 83 ? 14.319 -8.286 -1.498 1.00 95.06 83 LEU A O 1
ATOM 679 N N . SER A 1 84 ? 14.909 -6.258 -2.274 1.00 93.88 84 SER A N 1
ATOM 680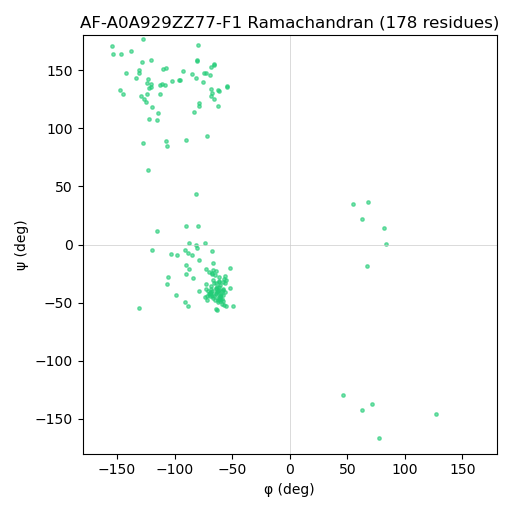 C CA . SER A 1 84 ? 13.651 -5.603 -1.896 1.00 93.88 84 SER A CA 1
ATOM 681 C C . SER A 1 84 ? 12.483 -6.203 -2.672 1.00 93.88 84 SER A C 1
ATOM 683 O O . SER A 1 84 ? 11.477 -6.558 -2.066 1.00 93.88 84 SER A O 1
ATOM 685 N N . SER A 1 85 ? 12.625 -6.392 -3.987 1.00 92.56 85 SER A N 1
ATOM 686 C CA . SER A 1 85 ? 11.587 -7.009 -4.824 1.00 92.56 85 SER A CA 1
ATOM 687 C C . SER A 1 85 ? 11.257 -8.439 -4.387 1.00 92.56 85 SER A C 1
ATOM 689 O O . SER A 1 85 ? 10.081 -8.790 -4.272 1.00 92.56 85 SER A O 1
ATOM 691 N N . TYR A 1 86 ? 12.268 -9.257 -4.073 1.00 94.69 86 TYR A N 1
ATOM 692 C CA . TYR A 1 86 ? 12.063 -10.614 -3.554 1.00 94.69 86 TYR A CA 1
ATOM 693 C C . TYR A 1 86 ? 11.361 -10.606 -2.201 1.00 94.69 86 TYR A C 1
ATOM 695 O O . TYR A 1 86 ? 10.442 -11.393 -1.977 1.00 94.69 86 TYR A O 1
ATOM 703 N N . LYS A 1 87 ? 11.745 -9.686 -1.312 1.00 96.06 87 LYS A N 1
ATOM 704 C CA . LYS A 1 87 ? 11.127 -9.561 0.006 1.00 96.06 87 LYS A CA 1
ATOM 705 C C . LYS A 1 87 ? 9.664 -9.136 -0.085 1.00 96.06 87 LYS A C 1
ATOM 707 O O . LYS A 1 87 ? 8.838 -9.743 0.589 1.00 96.06 87 LYS A O 1
ATOM 712 N N . ILE A 1 88 ? 9.351 -8.152 -0.930 1.00 95.19 88 ILE A N 1
ATOM 713 C CA . ILE A 1 88 ? 7.974 -7.705 -1.184 1.00 95.19 88 ILE A CA 1
ATOM 714 C C . ILE A 1 88 ? 7.151 -8.863 -1.751 1.00 95.19 88 ILE A C 1
ATOM 716 O O . ILE A 1 88 ? 6.072 -9.144 -1.244 1.00 95.19 88 ILE A O 1
ATOM 720 N N . SER A 1 89 ? 7.680 -9.582 -2.744 1.00 93.75 89 SER A N 1
ATOM 721 C CA . SER A 1 89 ? 6.989 -10.730 -3.348 1.00 93.75 89 SER A CA 1
ATOM 722 C C . SER A 1 89 ? 6.704 -11.824 -2.317 1.00 93.75 89 SER A C 1
ATOM 724 O O . SER A 1 89 ? 5.586 -12.328 -2.240 1.00 93.75 89 SER A O 1
ATOM 726 N N . TYR A 1 90 ? 7.691 -12.152 -1.477 1.00 96.06 90 TYR A N 1
ATOM 727 C CA . TYR A 1 90 ? 7.519 -13.097 -0.376 1.00 96.06 90 TYR 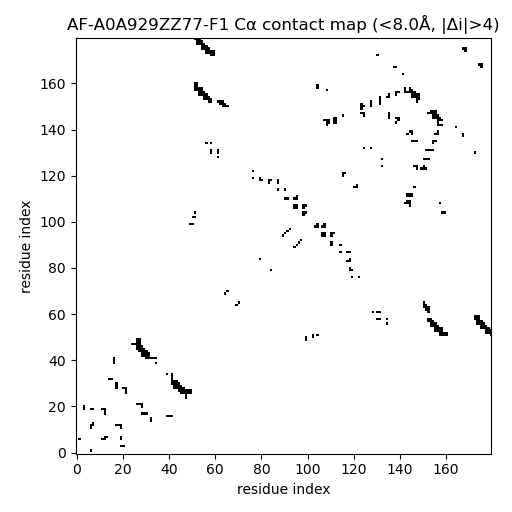A CA 1
ATOM 728 C C . TYR A 1 90 ? 6.460 -12.621 0.626 1.00 96.06 90 TYR A C 1
ATOM 730 O O . TYR A 1 90 ? 5.570 -13.384 0.986 1.00 96.06 90 TYR A O 1
ATOM 738 N N . ASP A 1 91 ? 6.533 -11.364 1.070 1.00 96.94 91 ASP A N 1
ATOM 739 C CA . ASP A 1 91 ? 5.589 -10.806 2.039 1.00 96.94 91 ASP A CA 1
ATOM 740 C C . ASP A 1 91 ? 4.159 -10.757 1.478 1.00 96.94 91 ASP A C 1
ATOM 742 O O . ASP A 1 91 ? 3.218 -11.077 2.198 1.00 96.94 91 ASP A O 1
ATOM 746 N N . ILE A 1 92 ? 3.981 -10.453 0.190 1.00 94.94 92 ILE A N 1
ATOM 747 C CA . ILE A 1 92 ? 2.669 -10.502 -0.465 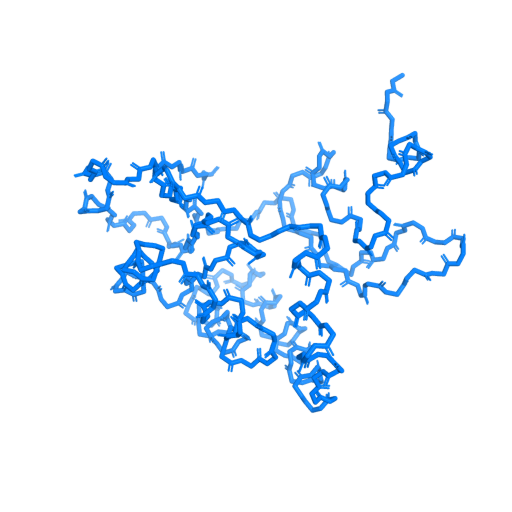1.00 94.94 92 ILE A CA 1
ATOM 748 C C . ILE A 1 92 ? 2.124 -11.936 -0.491 1.00 94.94 92 ILE A C 1
ATOM 750 O O . ILE A 1 92 ? 1.022 -12.185 -0.001 1.00 94.94 92 ILE A O 1
ATOM 754 N N . LEU A 1 93 ? 2.895 -12.879 -1.040 1.00 94.38 93 LEU A N 1
ATOM 755 C CA . LEU A 1 93 ? 2.429 -14.246 -1.293 1.00 94.38 93 LEU A CA 1
ATOM 756 C C . LEU A 1 93 ? 2.236 -15.058 -0.008 1.00 94.38 93 LEU A C 1
ATOM 758 O O . LEU A 1 93 ? 1.266 -15.801 0.105 1.00 94.38 93 LEU A O 1
ATOM 762 N N . TYR A 1 94 ? 3.138 -14.911 0.964 1.00 96.25 94 TYR A N 1
ATOM 763 C CA . TYR A 1 94 ? 3.171 -15.758 2.161 1.00 96.25 94 TYR A CA 1
ATOM 764 C C . TYR A 1 94 ? 2.612 -15.094 3.417 1.00 96.25 94 TYR A C 1
ATOM 766 O O . TYR A 1 94 ? 2.478 -15.768 4.437 1.00 96.25 94 TYR A O 1
ATOM 774 N N . LYS A 1 95 ? 2.297 -13.794 3.387 1.00 97.44 95 LYS A N 1
ATOM 775 C CA . LYS A 1 95 ? 1.735 -13.103 4.559 1.00 97.44 95 LYS A CA 1
ATOM 776 C C . LYS A 1 95 ? 0.501 -12.295 4.220 1.00 97.44 95 LYS A C 1
ATOM 778 O O . LYS A 1 95 ? -0.535 -12.526 4.831 1.00 97.44 95 LYS A O 1
ATOM 783 N N . LEU A 1 96 ? 0.583 -11.396 3.239 1.00 95.94 96 LEU A N 1
ATOM 784 C CA . LEU A 1 96 ? -0.519 -10.495 2.917 1.00 95.94 96 LEU A CA 1
ATOM 785 C C . LEU A 1 96 ? -1.743 -11.279 2.437 1.00 95.94 96 LEU A C 1
ATOM 787 O O . LEU A 1 96 ? -2.795 -11.193 3.062 1.00 95.94 96 LEU A O 1
ATOM 791 N N . ILE A 1 97 ? -1.596 -12.097 1.391 1.00 94.94 97 ILE A N 1
ATOM 792 C CA . ILE A 1 97 ? -2.697 -12.908 0.854 1.00 94.94 97 ILE A CA 1
ATOM 793 C C . ILE A 1 97 ? -3.292 -13.833 1.937 1.00 94.94 97 ILE A C 1
ATOM 795 O O . ILE A 1 97 ? -4.498 -13.737 2.179 1.00 94.94 97 ILE A O 1
ATOM 799 N N . PRO A 1 98 ? -2.498 -14.653 2.663 1.00 95.81 98 PRO A N 1
ATOM 800 C CA . PRO A 1 98 ? -3.023 -15.472 3.756 1.00 95.81 98 PRO A CA 1
ATOM 801 C C . PRO A 1 98 ? -3.719 -14.678 4.865 1.00 95.81 98 PRO A C 1
ATOM 803 O O . PRO A 1 98 ? -4.734 -15.133 5.384 1.00 95.81 98 PRO A O 1
ATOM 806 N N . SER A 1 99 ? -3.209 -13.499 5.234 1.00 97.00 99 SER A N 1
ATOM 807 C CA . SER A 1 99 ? -3.830 -12.668 6.273 1.00 97.00 99 SER A CA 1
ATOM 808 C C . SER A 1 99 ? -5.206 -12.152 5.862 1.00 97.00 99 SER A C 1
ATOM 810 O O . SER A 1 99 ? -6.100 -12.076 6.696 1.00 97.00 99 SER A O 1
ATOM 812 N N . ILE A 1 100 ? -5.416 -11.876 4.572 1.00 94.62 100 ILE A N 1
ATOM 813 C CA . ILE A 1 100 ? -6.726 -11.464 4.071 1.00 94.62 100 ILE A CA 1
ATOM 814 C C . ILE A 1 100 ? -7.695 -12.651 4.075 1.00 94.62 100 ILE A C 1
ATOM 816 O O . ILE A 1 100 ? -8.818 -12.511 4.547 1.00 94.62 100 ILE A O 1
ATOM 820 N N . ILE A 1 101 ? -7.252 -13.828 3.611 1.00 94.00 101 ILE A N 1
ATOM 821 C CA . ILE A 1 101 ? -8.065 -15.059 3.614 1.00 94.00 101 ILE A CA 1
ATOM 822 C C . ILE A 1 101 ? -8.524 -15.413 5.034 1.00 94.00 101 ILE A C 1
ATOM 824 O O . ILE A 1 101 ? -9.680 -15.766 5.243 1.00 94.00 101 ILE A O 1
ATOM 828 N N . ASN A 1 102 ? -7.618 -15.306 6.007 1.00 96.31 102 ASN A N 1
ATOM 829 C CA . ASN A 1 102 ? -7.884 -15.654 7.402 1.00 96.31 102 ASN A CA 1
ATOM 830 C C . ASN A 1 102 ? -8.479 -14.499 8.224 1.00 96.31 102 ASN A C 1
ATOM 832 O O . ASN A 1 102 ? -8.704 -14.672 9.419 1.00 96.31 102 ASN A O 1
ATOM 836 N N . VAL A 1 103 ? -8.717 -13.330 7.615 1.00 95.88 103 VAL A N 1
ATOM 837 C CA . VAL A 1 103 ? -9.213 -12.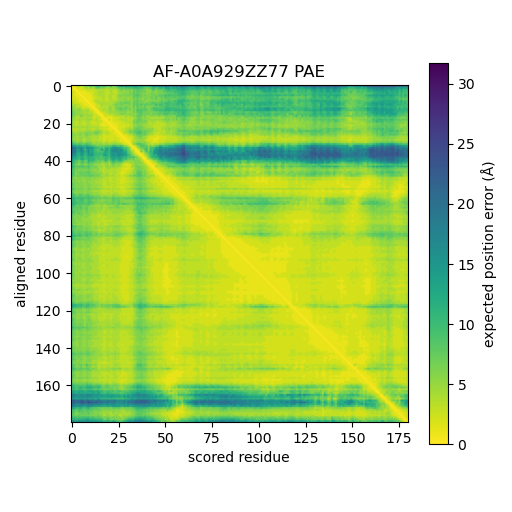119 8.297 1.00 95.88 103 VAL A CA 1
ATOM 838 C C . VAL A 1 103 ? -8.318 -11.714 9.490 1.00 95.88 103 VAL A C 1
ATOM 840 O O . VAL A 1 103 ? -8.772 -11.197 10.507 1.00 95.88 103 VAL A O 1
ATOM 843 N N . ASP A 1 104 ? -7.008 -11.934 9.364 1.00 97.50 104 ASP A N 1
ATOM 844 C CA . ASP A 1 104 ? -5.992 -11.578 10.359 1.00 97.50 104 ASP A CA 1
ATOM 845 C C . ASP A 1 104 ? -5.469 -10.161 10.086 1.00 97.50 104 ASP A C 1
ATOM 847 O O . ASP A 1 104 ? -4.503 -9.952 9.34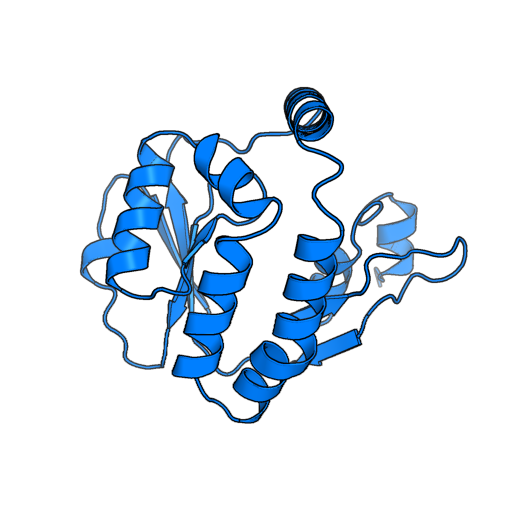2 1.00 97.50 104 ASP A O 1
ATOM 851 N N . PHE A 1 105 ? -6.127 -9.170 10.689 1.00 97.31 105 PHE A N 1
ATOM 852 C CA . PHE A 1 105 ? -5.765 -7.765 10.508 1.00 97.31 105 PHE A CA 1
ATOM 853 C C . PHE A 1 105 ? -4.367 -7.429 11.050 1.00 97.31 105 PHE A C 1
ATOM 855 O O . PHE A 1 105 ? -3.666 -6.607 10.462 1.00 97.31 105 PHE A O 1
ATOM 862 N N . ASP A 1 106 ? -3.913 -8.073 12.125 1.00 97.06 106 ASP A N 1
ATOM 863 C CA . ASP A 1 106 ? -2.611 -7.772 12.728 1.00 97.06 106 ASP A CA 1
ATOM 864 C C . ASP A 1 106 ? -1.459 -8.212 11.820 1.00 97.06 106 ASP A C 1
ATOM 866 O O . ASP A 1 106 ? -0.465 -7.492 11.654 1.00 97.06 106 ASP A O 1
ATOM 870 N N . THR A 1 107 ? -1.567 -9.394 11.207 1.00 98.00 107 THR A N 1
ATOM 871 C CA . THR A 1 107 ? -0.595 -9.850 10.204 1.00 98.00 107 THR A CA 1
ATOM 872 C C . THR A 1 107 ? -0.696 -9.033 8.927 1.00 98.00 107 THR A C 1
ATOM 874 O O . THR A 1 107 ? 0.347 -8.642 8.392 1.00 98.00 107 THR A O 1
ATOM 877 N N . PHE A 1 108 ? -1.908 -8.716 8.470 1.00 97.50 108 PHE A N 1
ATOM 878 C CA . PHE A 1 108 ? -2.127 -7.839 7.322 1.00 97.50 108 PHE A CA 1
ATOM 879 C C . PHE A 1 108 ? -1.425 -6.490 7.524 1.00 97.50 108 PHE A C 1
ATOM 881 O O . PHE A 1 108 ? -0.582 -6.086 6.720 1.00 97.50 108 PHE A O 1
ATOM 888 N N . SER A 1 109 ? -1.698 -5.837 8.652 1.00 97.00 109 SER A N 1
ATOM 889 C CA . SER A 1 109 ? -1.252 -4.482 8.953 1.00 97.00 109 SER A CA 1
ATOM 890 C C . SER A 1 109 ? 0.265 -4.384 9.106 1.00 97.00 109 SER A C 1
ATOM 892 O O . SER A 1 109 ? 0.919 -3.559 8.460 1.00 97.00 109 SER A O 1
ATOM 894 N N . ARG A 1 110 ? 0.875 -5.318 9.851 1.00 96.81 110 ARG A N 1
ATOM 895 C CA . ARG A 1 110 ? 2.341 -5.415 9.945 1.00 96.81 110 ARG A CA 1
ATOM 896 C C . ARG A 1 110 ? 2.991 -5.700 8.595 1.00 96.81 110 ARG A C 1
ATOM 898 O O . ARG A 1 110 ? 4.074 -5.181 8.331 1.00 96.81 110 ARG A O 1
ATOM 905 N N . THR A 1 111 ? 2.357 -6.512 7.749 1.00 97.06 111 THR A N 1
ATOM 906 C CA . THR A 1 111 ? 2.886 -6.844 6.419 1.00 97.06 111 THR A CA 1
ATOM 907 C C . THR A 1 111 ? 2.833 -5.640 5.483 1.00 97.06 111 THR A C 1
ATOM 909 O O . THR A 1 111 ? 3.837 -5.350 4.836 1.00 97.06 111 THR A O 1
ATOM 912 N N . ILE A 1 112 ? 1.727 -4.889 5.458 1.00 95.88 112 ILE A N 1
ATOM 913 C CA . ILE A 1 112 ? 1.631 -3.627 4.708 1.00 95.88 112 ILE A CA 1
ATOM 914 C C . ILE A 1 112 ? 2.699 -2.637 5.179 1.00 95.88 112 ILE A C 1
ATOM 916 O O . ILE A 1 112 ? 3.441 -2.105 4.355 1.00 95.88 112 ILE A O 1
ATOM 920 N N . ASN A 1 113 ? 2.845 -2.438 6.492 1.00 94.50 113 ASN A N 1
ATOM 921 C CA . ASN A 1 113 ? 3.865 -1.542 7.036 1.00 94.50 113 ASN A CA 1
ATOM 922 C C . ASN A 1 113 ? 5.288 -1.975 6.633 1.00 94.50 113 ASN A C 1
ATOM 924 O O . ASN A 1 113 ? 6.109 -1.153 6.226 1.00 94.50 113 ASN A O 1
ATOM 928 N N . GLN A 1 114 ? 5.570 -3.282 6.681 1.00 94.94 114 GLN A N 1
ATOM 929 C CA . GLN A 1 114 ? 6.846 -3.832 6.231 1.00 94.94 114 GLN A CA 1
ATOM 930 C C . GLN A 1 114 ? 7.087 -3.547 4.745 1.00 94.94 114 GLN A C 1
ATOM 932 O O . GLN A 1 114 ? 8.176 -3.087 4.405 1.00 94.94 114 GLN A O 1
ATOM 937 N N . ILE A 1 115 ? 6.095 -3.784 3.881 1.00 94.44 115 ILE A N 1
ATOM 938 C CA . ILE A 1 115 ? 6.177 -3.506 2.439 1.00 94.44 115 ILE A CA 1
ATOM 939 C C . ILE A 1 115 ? 6.426 -2.014 2.200 1.00 94.44 115 ILE A C 1
ATOM 941 O O . ILE A 1 115 ? 7.317 -1.671 1.431 1.00 94.44 115 ILE A O 1
ATOM 945 N N . ASN A 1 116 ? 5.723 -1.129 2.910 1.00 92.50 116 ASN A N 1
ATOM 946 C CA . ASN A 1 116 ? 5.895 0.321 2.780 1.00 92.50 116 ASN A CA 1
ATOM 947 C C . ASN A 1 116 ? 7.289 0.804 3.225 1.00 92.50 116 ASN A C 1
ATOM 949 O O . ASN A 1 116 ? 7.782 1.817 2.730 1.00 92.50 116 ASN A O 1
ATOM 953 N N . SER A 1 117 ? 7.958 0.074 4.123 1.00 91.44 117 SER A N 1
ATOM 954 C CA . SER A 1 117 ? 9.316 0.407 4.579 1.00 91.44 117 SER A CA 1
ATOM 955 C C . SER A 1 117 ? 10.432 0.006 3.598 1.00 91.44 117 SER A C 1
ATOM 957 O O . SER A 1 117 ? 11.574 0.452 3.742 1.00 91.44 117 SER A O 1
ATOM 959 N N . ILE A 1 118 ? 10.127 -0.821 2.590 1.00 91.44 118 ILE A N 1
ATOM 960 C CA . ILE A 1 118 ? 11.090 -1.341 1.609 1.00 91.44 118 ILE A CA 1
ATOM 961 C C . ILE A 1 118 ? 10.712 -0.933 0.176 1.00 91.44 118 ILE A C 1
ATOM 963 O O . ILE A 1 118 ? 9.575 -0.593 -0.126 1.00 91.44 118 ILE A O 1
ATOM 967 N N . GLY A 1 119 ? 11.681 -0.947 -0.741 1.00 88.69 119 GLY A N 1
ATOM 968 C CA . GLY A 1 119 ? 11.430 -0.581 -2.141 1.00 88.69 119 GLY A CA 1
ATOM 969 C C . GLY A 1 119 ? 11.174 0.918 -2.350 1.00 88.69 119 GLY A C 1
ATOM 970 O O . GLY A 1 119 ? 11.912 1.751 -1.816 1.00 88.69 119 GLY A O 1
ATOM 971 N N . THR A 1 120 ? 10.180 1.246 -3.183 1.00 93.38 120 THR A N 1
ATOM 972 C CA . THR A 1 120 ? 9.929 2.607 -3.693 1.00 93.38 120 THR A CA 1
ATOM 973 C C . THR A 1 120 ? 9.114 3.487 -2.748 1.00 93.38 120 THR A C 1
ATOM 975 O O . THR A 1 120 ? 9.323 4.699 -2.732 1.00 93.38 120 THR A O 1
ATOM 978 N N . LYS A 1 121 ? 8.239 2.902 -1.919 1.00 94.12 121 LYS A N 1
ATOM 979 C CA . LYS A 1 121 ? 7.229 3.648 -1.151 1.00 94.12 121 LYS A CA 1
ATOM 980 C C . LYS A 1 121 ? 7.821 4.722 -0.236 1.00 94.12 121 LYS A C 1
ATOM 982 O O . LYS A 1 121 ? 7.308 5.833 -0.185 1.00 94.12 121 LYS A O 1
ATOM 987 N N . LYS A 1 122 ? 8.959 4.447 0.410 1.00 92.06 122 LYS A N 1
ATOM 988 C CA . LYS A 1 122 ? 9.677 5.443 1.226 1.00 92.06 122 LYS A CA 1
ATOM 989 C C . LYS A 1 122 ? 10.087 6.698 0.440 1.00 92.06 122 LYS A C 1
ATOM 991 O O . LYS A 1 122 ? 10.131 7.781 1.010 1.00 92.06 122 LYS A O 1
ATOM 996 N N . TYR A 1 123 ? 10.396 6.562 -0.851 1.00 94.06 123 TYR A N 1
ATOM 997 C CA . TYR A 1 123 ? 10.736 7.696 -1.709 1.00 94.06 123 TYR A CA 1
ATOM 998 C C . TYR A 1 123 ? 9.477 8.435 -2.158 1.00 94.06 123 TYR A C 1
ATOM 1000 O O . TYR A 1 123 ? 9.474 9.662 -2.168 1.00 94.06 123 TYR A O 1
ATOM 1008 N N . GLU A 1 124 ? 8.410 7.694 -2.479 1.00 95.12 124 GLU A N 1
ATOM 1009 C CA . GLU A 1 124 ? 7.095 8.264 -2.798 1.00 95.12 124 GLU A CA 1
ATOM 1010 C C . GLU A 1 124 ? 6.595 9.140 -1.640 1.00 95.12 124 GLU A C 1
ATOM 1012 O O . GLU A 1 124 ? 6.065 10.221 -1.876 1.00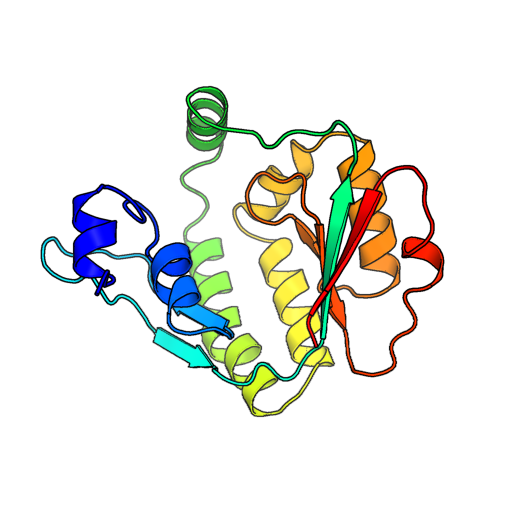 95.12 124 GLU A O 1
ATOM 1017 N N . GLU A 1 125 ? 6.789 8.702 -0.391 1.00 94.19 125 GLU A N 1
ATOM 1018 C CA . GLU A 1 125 ? 6.425 9.459 0.814 1.00 94.19 125 GLU A CA 1
ATOM 1019 C C . GLU A 1 125 ? 7.358 10.643 1.078 1.00 94.19 125 GLU A C 1
ATOM 1021 O O . GLU A 1 125 ? 6.898 11.712 1.478 1.00 94.19 125 GLU A O 1
ATOM 1026 N N . ALA A 1 126 ? 8.661 10.479 0.836 1.00 93.31 126 ALA A N 1
ATOM 1027 C CA . ALA A 1 126 ? 9.654 11.520 1.089 1.00 93.31 126 ALA A CA 1
ATOM 1028 C C . ALA A 1 126 ? 9.515 12.740 0.165 1.00 93.31 126 ALA A C 1
ATOM 1030 O O . ALA A 1 126 ? 9.937 13.830 0.543 1.00 93.31 126 ALA A O 1
ATOM 1031 N N . ILE A 1 127 ? 8.944 12.569 -1.033 1.00 94.31 127 ILE A N 1
ATOM 1032 C CA . ILE A 1 127 ? 8.726 13.671 -1.983 1.00 94.31 127 ILE A CA 1
ATOM 1033 C C . ILE A 1 127 ? 7.422 14.440 -1.726 1.00 94.31 127 ILE A C 1
ATOM 1035 O O . ILE A 1 127 ? 7.191 15.481 -2.338 1.00 94.31 127 ILE A O 1
ATOM 1039 N N . GLN A 1 128 ? 6.561 13.949 -0.832 1.00 94.31 128 GLN A N 1
ATOM 1040 C CA . GLN A 1 128 ? 5.272 14.581 -0.573 1.00 94.31 128 GLN A CA 1
ATOM 1041 C C . GLN A 1 128 ? 5.412 15.944 0.108 1.00 94.31 128 GLN A C 1
ATOM 1043 O O . GLN A 1 128 ? 6.338 16.202 0.879 1.00 94.31 128 GLN A O 1
ATOM 1048 N N . HIS A 1 129 ? 4.426 16.809 -0.127 1.00 92.88 129 HIS A N 1
ATOM 1049 C CA . HIS A 1 129 ? 4.328 18.075 0.584 1.00 92.88 129 HIS A CA 1
ATOM 1050 C C . HIS A 1 129 ? 4.057 17.862 2.082 1.00 92.88 129 HIS A C 1
ATOM 1052 O O . HIS A 1 129 ? 3.432 16.882 2.497 1.00 92.88 129 HIS A O 1
ATOM 1058 N N . LYS A 1 130 ? 4.467 18.840 2.903 1.00 91.38 130 LYS A N 1
ATOM 1059 C CA . LYS A 1 130 ? 4.387 18.785 4.371 1.00 91.38 130 LYS A CA 1
ATOM 1060 C C . LYS A 1 130 ? 2.988 18.428 4.882 1.00 91.38 130 LYS A C 1
ATOM 1062 O O . LYS A 1 130 ? 2.882 17.705 5.870 1.00 91.38 130 LYS A O 1
ATOM 1067 N N . LYS A 1 131 ? 1.924 18.911 4.229 1.00 91.69 131 LYS A N 1
ATOM 1068 C CA . LYS A 1 131 ? 0.541 18.587 4.616 1.00 91.69 131 LYS A CA 1
ATOM 1069 C C . LYS A 1 131 ? 0.246 17.093 4.486 1.00 91.69 131 LYS A C 1
ATOM 1071 O O . LYS A 1 131 ? -0.248 16.490 5.434 1.00 91.69 131 LYS A O 1
ATOM 1076 N N . THR A 1 132 ? 0.609 16.487 3.359 1.00 93.12 132 THR A N 1
ATOM 1077 C CA . THR A 1 132 ? 0.475 15.042 3.138 1.00 93.12 132 THR A CA 1
ATOM 1078 C C . THR A 1 132 ? 1.325 14.250 4.132 1.00 93.12 132 THR A C 1
ATOM 1080 O O . THR A 1 132 ? 0.848 13.260 4.680 1.00 93.12 132 THR A O 1
ATOM 1083 N N . THR A 1 133 ? 2.546 14.710 4.440 1.00 92.69 133 THR A N 1
ATOM 1084 C CA . THR A 1 133 ? 3.413 14.082 5.455 1.00 92.69 133 THR A CA 1
ATOM 1085 C C . THR A 1 133 ? 2.800 14.122 6.859 1.00 92.69 133 THR A C 1
ATOM 1087 O O . THR A 1 133 ? 2.896 13.152 7.608 1.00 92.69 133 THR A O 1
ATOM 1090 N N . VAL A 1 134 ? 2.153 15.225 7.243 1.00 92.44 134 VAL A N 1
ATOM 1091 C CA . VAL A 1 134 ? 1.422 15.299 8.518 1.00 92.44 134 VAL A CA 1
ATOM 1092 C C . VAL A 1 134 ? 0.248 14.324 8.501 1.00 92.44 134 VAL A C 1
ATOM 1094 O O . VAL A 1 134 ? 0.118 13.521 9.420 1.00 92.44 134 VAL A O 1
ATOM 1097 N N . LEU A 1 135 ? -0.547 14.326 7.431 1.00 93.56 135 LEU A N 1
ATOM 1098 C CA . LEU A 1 135 ? -1.715 13.459 7.302 1.00 93.56 135 LEU A CA 1
ATOM 1099 C C . LEU A 1 135 ? -1.361 11.968 7.401 1.00 93.56 135 LEU A C 1
ATOM 1101 O O . LEU A 1 135 ? -2.011 11.242 8.148 1.00 93.56 135 LEU A O 1
ATOM 1105 N N . ILE A 1 136 ? -0.322 11.500 6.699 1.00 94.06 136 ILE A N 1
ATOM 1106 C CA . ILE A 1 136 ? 0.109 10.096 6.800 1.00 94.06 136 ILE A CA 1
ATOM 1107 C C . ILE A 1 136 ? 0.582 9.743 8.214 1.00 94.06 136 ILE A C 1
ATOM 1109 O O . ILE A 1 136 ? 0.301 8.646 8.693 1.00 94.06 136 ILE A O 1
ATOM 1113 N N . ASN A 1 137 ? 1.243 10.668 8.915 1.00 93.44 137 ASN A N 1
ATOM 1114 C CA . ASN A 1 137 ? 1.669 10.444 10.294 1.00 93.44 137 ASN A CA 1
ATOM 1115 C C . ASN A 1 137 ? 0.480 10.354 11.253 1.00 93.44 137 ASN A C 1
ATOM 1117 O O . ASN A 1 137 ? 0.486 9.488 12.123 1.00 93.44 137 ASN A O 1
ATOM 1121 N N . GLU A 1 138 ? -0.550 11.187 11.085 1.00 93.31 138 GLU A N 1
ATOM 1122 C CA . GLU A 1 138 ? -1.785 11.059 11.866 1.00 93.31 138 GLU A CA 1
ATOM 1123 C C . GLU A 1 138 ? -2.506 9.737 11.561 1.00 93.31 138 GLU A C 1
ATOM 1125 O O . GLU A 1 138 ? -2.889 9.023 12.484 1.00 93.31 138 GLU A O 1
ATOM 1130 N N . CYS A 1 139 ? -2.589 9.331 10.288 1.00 94.38 139 CYS A N 1
ATOM 1131 C CA . CYS A 1 139 ? -3.156 8.032 9.902 1.00 94.38 139 CYS A CA 1
ATOM 1132 C C . CYS A 1 139 ? -2.408 6.856 10.559 1.00 94.38 139 CYS A C 1
ATOM 1134 O O . CYS A 1 139 ? -3.032 5.915 11.049 1.00 94.38 139 CYS A O 1
ATOM 1136 N N . ARG A 1 140 ? -1.072 6.931 10.639 1.00 93.62 140 ARG A N 1
ATOM 1137 C CA . ARG A 1 140 ? -0.218 5.908 11.270 1.00 93.62 140 ARG A CA 1
ATOM 1138 C C . ARG A 1 140 ? -0.397 5.779 12.779 1.00 93.62 140 ARG A C 1
ATOM 1140 O O . ARG A 1 140 ? -0.085 4.722 13.323 1.00 93.62 140 ARG A O 1
ATOM 1147 N N . LYS A 1 141 ? -0.918 6.809 13.457 1.00 93.19 141 LYS A N 1
ATOM 1148 C CA . LYS A 1 141 ? -1.307 6.710 14.875 1.00 93.19 141 LYS A CA 1
ATOM 1149 C C . LYS A 1 141 ? -2.544 5.830 15.072 1.00 93.19 141 LYS A C 1
ATOM 1151 O O . LYS A 1 141 ? -2.728 5.302 16.162 1.00 93.19 141 LYS A O 1
ATOM 1156 N N . ILE A 1 142 ? -3.369 5.678 14.035 1.00 93.50 142 ILE A N 1
ATOM 1157 C CA . ILE A 1 142 ? -4.570 4.835 14.042 1.00 93.50 142 ILE A CA 1
ATOM 1158 C C . ILE A 1 142 ? -4.236 3.421 13.575 1.00 93.50 142 ILE A C 1
ATOM 1160 O O . ILE A 1 142 ? -4.614 2.446 14.217 1.00 93.50 142 ILE A O 1
ATOM 1164 N N . SER A 1 143 ? -3.540 3.308 12.443 1.00 94.62 143 SER A N 1
ATOM 1165 C CA . SER A 1 143 ? -3.210 2.028 11.825 1.00 94.62 143 SER A CA 1
ATOM 1166 C C . SER A 1 143 ? -1.837 2.088 11.177 1.00 94.62 143 SER A C 1
ATOM 1168 O O . SER A 1 143 ? -1.560 2.963 10.359 1.00 94.62 143 SER A O 1
ATOM 1170 N N . SER A 1 144 ? -0.980 1.114 11.484 1.00 92.06 144 SER A N 1
ATOM 1171 C CA . SER A 1 144 ? 0.311 0.973 10.802 1.00 92.06 144 SER A CA 1
ATOM 1172 C C . SER A 1 144 ? 0.156 0.603 9.319 1.00 92.06 144 SER A C 1
ATOM 1174 O O . SER A 1 144 ? 1.080 0.824 8.536 1.00 92.06 144 SER A O 1
ATOM 1176 N N . ALA A 1 145 ? -1.028 0.148 8.898 1.00 95.31 145 ALA A N 1
ATOM 1177 C CA . ALA A 1 145 ? -1.407 -0.080 7.506 1.00 95.31 145 ALA A CA 1
ATOM 1178 C C . ALA A 1 145 ? -1.856 1.208 6.789 1.00 95.31 145 ALA A C 1
ATOM 1180 O O . ALA A 1 145 ? -2.863 1.209 6.080 1.00 95.31 145 ALA A O 1
ATOM 1181 N N . ALA A 1 146 ? -1.127 2.306 6.990 1.00 95.69 146 ALA A N 1
ATOM 1182 C CA . ALA A 1 146 ? -1.373 3.590 6.343 1.00 95.69 146 ALA A CA 1
ATOM 1183 C C . ALA A 1 146 ? -0.241 3.947 5.370 1.00 95.69 146 ALA A C 1
ATOM 1185 O O . ALA A 1 146 ? 0.946 3.780 5.682 1.00 95.69 146 ALA A O 1
ATOM 1186 N N . ALA A 1 147 ? -0.610 4.448 4.192 1.00 95.00 147 ALA A N 1
ATOM 1187 C CA . ALA A 1 147 ? 0.328 4.836 3.144 1.00 95.00 147 ALA A CA 1
ATOM 1188 C C . ALA A 1 147 ? -0.262 5.912 2.225 1.00 95.00 147 ALA A C 1
ATOM 1190 O O . ALA A 1 147 ? -1.460 6.191 2.247 1.00 95.00 147 ALA A O 1
ATOM 1191 N N . ILE A 1 148 ? 0.576 6.470 1.354 1.00 94.94 148 ILE A N 1
ATOM 1192 C CA . ILE A 1 148 ? 0.094 7.231 0.199 1.00 94.94 148 ILE A CA 1
ATOM 1193 C C . ILE A 1 148 ? -0.228 6.312 -0.985 1.00 94.94 148 ILE A C 1
ATOM 1195 O O . ILE A 1 148 ? 0.435 5.291 -1.227 1.00 94.94 148 ILE A O 1
ATOM 1199 N N . SER A 1 149 ? -1.237 6.700 -1.759 1.00 93.25 149 SER A N 1
ATOM 1200 C CA . SER A 1 149 ? -1.574 6.078 -3.035 1.00 93.25 149 SER A CA 1
ATOM 1201 C C . SER A 1 149 ? -0.692 6.651 -4.144 1.00 93.25 149 SER A C 1
ATOM 1203 O O . SER A 1 149 ? -0.796 7.834 -4.467 1.00 93.25 149 SER A O 1
ATOM 1205 N N . SER A 1 150 ? 0.175 5.809 -4.721 1.00 90.81 150 SER A N 1
ATOM 1206 C CA . SER A 1 150 ? 1.147 6.187 -5.762 1.00 90.81 150 SER A CA 1
ATOM 1207 C C . SER A 1 150 ? 1.898 7.483 -5.396 1.00 90.81 150 SER A C 1
ATOM 1209 O O . SER A 1 150 ? 2.381 7.613 -4.273 1.00 90.81 150 SER A O 1
ATOM 1211 N N . MET A 1 151 ? 1.953 8.457 -6.304 1.00 94.31 151 MET A N 1
ATOM 1212 C CA . MET A 1 151 ? 2.629 9.743 -6.121 1.00 94.31 151 MET A CA 1
ATOM 1213 C C . MET A 1 151 ? 1.828 10.777 -5.311 1.00 94.31 151 MET A C 1
ATOM 1215 O O . MET A 1 151 ? 2.177 11.961 -5.312 1.00 94.31 151 MET A O 1
ATOM 1219 N N . GLY A 1 152 ? 0.794 10.343 -4.583 1.00 92.75 152 GLY A N 1
ATOM 1220 C CA . GLY A 1 152 ? -0.015 11.184 -3.705 1.00 92.75 152 GLY A CA 1
ATOM 1221 C C . GLY A 1 152 ? -1.038 12.048 -4.455 1.00 92.75 152 GLY A C 1
ATOM 1222 O O . GLY A 1 152 ? -1.330 11.782 -5.616 1.00 92.75 152 GLY A O 1
ATOM 1223 N N . PRO A 1 153 ? -1.642 13.054 -3.794 1.00 94.25 153 PRO A N 1
ATOM 1224 C CA . PRO A 1 153 ? -1.522 13.346 -2.364 1.00 94.25 153 PRO A CA 1
ATOM 1225 C C . PRO A 1 153 ? -2.451 12.470 -1.506 1.00 94.25 153 PRO A C 1
ATOM 1227 O O . PRO A 1 153 ? -2.488 12.625 -0.290 1.00 94.25 153 PRO A O 1
ATOM 1230 N N . THR A 1 154 ? -3.234 11.580 -2.124 1.00 95.38 154 THR A N 1
ATOM 1231 C CA . THR A 1 154 ? -4.197 10.726 -1.426 1.00 95.38 154 THR A CA 1
ATOM 1232 C C . THR A 1 154 ? -3.489 9.793 -0.452 1.00 95.38 154 THR A C 1
ATOM 1234 O O . THR A 1 154 ? -2.711 8.930 -0.862 1.00 95.38 154 THR A O 1
ATOM 1237 N N . THR A 1 155 ? -3.817 9.929 0.825 1.00 95.19 155 THR A N 1
ATOM 1238 C CA . THR A 1 155 ? -3.437 8.994 1.883 1.00 95.19 155 THR A CA 1
ATOM 1239 C C . THR A 1 155 ? -4.579 8.018 2.097 1.00 95.19 155 THR A C 1
ATOM 1241 O O . THR A 1 155 ? -5.744 8.405 2.055 1.00 95.19 155 THR A O 1
ATOM 1244 N N . TYR A 1 156 ? -4.259 6.756 2.337 1.00 95.19 156 TYR A N 1
ATOM 1245 C CA . TYR A 1 156 ? -5.232 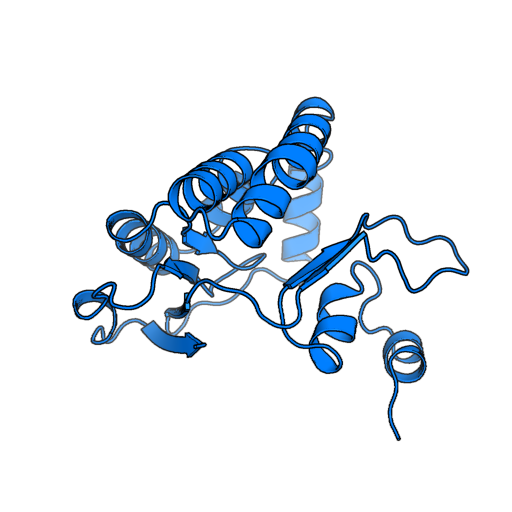5.760 2.751 1.00 95.19 156 TYR A CA 1
ATOM 1246 C C . TYR A 1 156 ? -4.748 5.039 4.001 1.00 95.19 156 TYR A C 1
ATOM 1248 O O . TYR A 1 156 ? -3.544 4.976 4.275 1.00 95.19 156 TYR A O 1
ATOM 1256 N N . LEU A 1 157 ? -5.688 4.470 4.745 1.00 95.38 157 LEU A N 1
ATOM 1257 C CA . LEU A 1 157 ? -5.376 3.530 5.807 1.00 95.38 157 LEU A CA 1
ATOM 1258 C C . LEU A 1 157 ? -6.412 2.414 5.866 1.00 95.38 157 LEU A C 1
ATOM 1260 O O . LEU A 1 157 ? -7.586 2.615 5.560 1.00 95.38 157 LEU A O 1
ATOM 1264 N N . PHE A 1 158 ? -5.951 1.235 6.262 1.00 95.75 158 PHE A N 1
ATOM 1265 C CA . PHE A 1 158 ? -6.818 0.092 6.506 1.00 95.75 158 PHE A CA 1
ATOM 1266 C C . PHE A 1 158 ? -7.158 -0.014 7.989 1.00 95.75 158 PHE A C 1
ATOM 1268 O O . PHE A 1 158 ? -6.277 0.182 8.832 1.00 95.75 158 PHE A O 1
ATOM 1275 N N . THR A 1 159 ? -8.398 -0.378 8.310 1.00 95.31 159 THR A N 1
ATOM 1276 C CA . THR A 1 159 ? -8.855 -0.624 9.687 1.00 95.31 159 THR A CA 1
ATO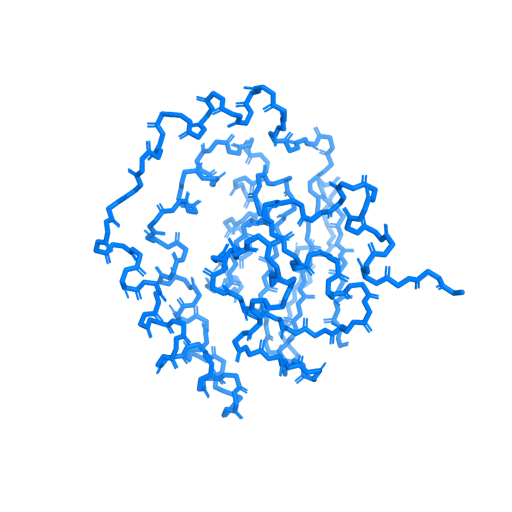M 1277 C C . THR A 1 159 ? -9.749 -1.856 9.793 1.00 95.31 159 THR A C 1
ATOM 1279 O O . THR A 1 159 ? -10.239 -2.399 8.803 1.00 95.31 159 THR A O 1
ATOM 1282 N N . THR A 1 160 ? -9.975 -2.306 11.024 1.00 94.62 160 THR A N 1
ATOM 1283 C CA . THR A 1 160 ? -11.068 -3.226 11.342 1.00 94.62 160 THR A CA 1
ATOM 1284 C C . THR A 1 160 ? -12.386 -2.472 11.487 1.00 94.62 160 THR A C 1
ATOM 1286 O O . THR A 1 160 ? -12.411 -1.287 11.821 1.00 94.62 160 THR A O 1
ATOM 1289 N N . ARG A 1 161 ? -13.508 -3.180 11.332 1.00 86.62 161 ARG A N 1
ATOM 1290 C CA . ARG A 1 161 ? -14.829 -2.619 11.639 1.00 86.62 161 ARG A CA 1
ATOM 1291 C C . ARG A 1 161 ? -14.880 -2.072 13.068 1.00 86.62 161 ARG A C 1
ATOM 1293 O O . ARG A 1 161 ? -14.420 -2.719 14.005 1.00 86.62 161 ARG A O 1
ATOM 1300 N N . GLY A 1 162 ? -15.471 -0.889 13.224 1.00 84.50 162 GLY A N 1
ATOM 1301 C CA . GLY A 1 162 ? -15.631 -0.225 14.520 1.00 84.50 162 GLY A CA 1
ATOM 1302 C C . GLY A 1 162 ? -14.416 0.578 14.999 1.00 84.50 162 GLY A C 1
ATOM 1303 O O . GLY A 1 162 ? -14.485 1.176 16.072 1.00 84.50 162 GLY A O 1
ATOM 1304 N N . THR A 1 163 ? -13.322 0.644 14.232 1.00 88.06 163 THR A N 1
ATOM 1305 C CA . THR A 1 163 ? -12.197 1.532 14.556 1.00 88.06 163 THR A CA 1
ATOM 1306 C C . THR A 1 163 ? -12.622 3.000 14.454 1.00 88.06 163 THR A C 1
ATOM 1308 O O . THR A 1 163 ? -13.111 3.457 13.423 1.00 88.06 163 THR A O 1
ATOM 1311 N N . ALA A 1 164 ? -12.423 3.763 15.532 1.00 83.88 164 ALA A N 1
ATOM 1312 C CA . ALA A 1 164 ? -12.768 5.179 15.570 1.00 83.88 164 ALA A CA 1
ATOM 1313 C C . ALA A 1 164 ? -11.712 6.040 14.856 1.00 83.88 164 ALA A C 1
ATOM 1315 O O . ALA A 1 164 ? -10.551 6.082 15.258 1.00 83.88 164 ALA A O 1
ATOM 1316 N N . ILE A 1 165 ? -12.148 6.792 13.844 1.00 82.56 165 ILE A N 1
ATOM 1317 C CA . ILE A 1 165 ? -11.317 7.718 13.046 1.00 82.56 165 ILE A CA 1
ATOM 1318 C C . ILE A 1 165 ? -11.738 9.192 13.207 1.00 82.56 165 ILE A C 1
ATOM 1320 O O . ILE A 1 165 ? -11.292 10.073 12.479 1.00 82.56 165 ILE A O 1
ATOM 1324 N N . SER A 1 166 ? -12.592 9.485 14.191 1.00 75.31 166 SER A N 1
ATOM 1325 C CA . SER A 1 166 ? -13.301 10.766 14.343 1.00 75.31 166 SER A CA 1
ATOM 1326 C C . SER A 1 166 ? -12.411 12.014 14.391 1.00 75.31 166 SER A C 1
ATOM 1328 O O . SER A 1 166 ? -12.833 13.067 13.922 1.00 75.31 166 SER A O 1
ATOM 1330 N N . HIS A 1 167 ? -11.183 11.912 14.906 1.00 73.75 167 HIS A N 1
ATOM 1331 C CA . HIS A 1 167 ? -10.239 13.034 14.968 1.00 73.75 167 HIS A CA 1
ATOM 1332 C C . HIS A 1 167 ? -9.654 13.422 13.600 1.00 73.75 167 HIS A C 1
ATOM 1334 O O . HIS A 1 167 ? -9.200 14.551 13.439 1.00 73.75 167 HIS A O 1
ATOM 1340 N N . LEU A 1 168 ? -9.684 12.520 12.613 1.00 77.50 168 LEU A N 1
ATOM 1341 C CA . LEU A 1 168 ? -9.297 12.816 11.233 1.00 77.50 168 LEU A CA 1
ATOM 1342 C C . LEU A 1 168 ? -10.477 13.289 10.382 1.00 77.50 168 LEU A C 1
ATOM 1344 O O . LEU A 1 168 ? -10.273 14.006 9.410 1.00 77.50 168 LEU A O 1
ATOM 1348 N N . ASN A 1 169 ? -11.710 12.921 10.723 1.00 68.44 169 ASN A N 1
ATOM 1349 C CA . ASN A 1 169 ? -12.871 13.192 9.867 1.00 68.44 169 ASN A CA 1
ATOM 1350 C C . ASN A 1 169 ? -13.210 14.687 9.741 1.00 68.44 169 ASN A C 1
ATOM 1352 O O . ASN A 1 169 ? -13.817 15.101 8.755 1.00 68.44 169 ASN A O 1
ATOM 1356 N N . TYR A 1 170 ? -12.814 15.499 10.723 1.00 60.47 170 TYR A N 1
ATOM 1357 C CA . TYR A 1 170 ? -13.189 16.909 10.829 1.00 60.47 170 TYR A CA 1
ATOM 1358 C C . TYR A 1 170 ? -11.958 17.814 10.882 1.00 60.47 170 TYR A C 1
ATOM 1360 O O . TYR A 1 170 ? -11.714 18.492 11.877 1.00 60.47 170 TYR A O 1
ATOM 1368 N N . HIS A 1 171 ? -11.178 17.821 9.800 1.00 72.06 171 HIS A N 1
ATOM 1369 C CA . HIS A 1 171 ? -10.100 18.791 9.621 1.00 72.06 171 HIS A CA 1
ATOM 1370 C C . HIS A 1 171 ? -10.302 19.592 8.340 1.00 72.06 171 HIS A C 1
ATOM 1372 O O . HIS A 1 171 ? -10.523 19.036 7.263 1.00 72.06 171 HIS A O 1
ATOM 1378 N N . ASP A 1 172 ? -10.133 20.908 8.421 1.00 79.00 172 ASP A N 1
ATOM 1379 C CA . ASP A 1 172 ? -10.304 21.800 7.272 1.00 79.00 172 ASP A CA 1
ATOM 1380 C C . ASP A 1 172 ? -9.245 21.613 6.174 1.00 79.00 172 ASP A C 1
ATOM 1382 O O . ASP A 1 172 ? -9.385 22.185 5.092 1.00 79.00 172 ASP A O 1
ATOM 1386 N N . ASP A 1 173 ? -8.233 20.773 6.393 1.00 85.94 173 ASP A N 1
ATOM 1387 C CA . ASP A 1 173 ? -7.098 20.592 5.482 1.00 85.94 173 ASP A CA 1
ATOM 1388 C C . ASP A 1 173 ? -7.229 19.387 4.547 1.00 85.94 173 ASP A C 1
ATOM 1390 O O . ASP A 1 173 ? -6.440 19.273 3.610 1.00 85.94 173 ASP A O 1
ATOM 1394 N N . TRP A 1 174 ? -8.217 18.507 4.730 1.00 90.25 174 TRP A N 1
ATOM 1395 C CA . TRP A 1 174 ? -8.421 17.358 3.845 1.00 90.25 174 TRP A CA 1
ATOM 1396 C C . TRP A 1 174 ? -9.896 16.989 3.689 1.00 90.25 174 TRP A C 1
ATOM 1398 O O . TRP A 1 174 ? -10.768 17.450 4.419 1.00 90.25 174 TRP A O 1
ATOM 1408 N N . LYS A 1 175 ? -10.183 16.188 2.664 1.00 90.00 175 LYS A N 1
ATOM 1409 C CA . LYS A 1 175 ? -11.473 15.517 2.470 1.00 90.00 175 LYS A CA 1
ATOM 1410 C C . LYS A 1 175 ? -11.333 14.062 2.884 1.00 90.00 175 LYS A C 1
ATOM 1412 O O . LYS A 1 175 ? -10.315 13.457 2.562 1.00 90.00 175 LYS A O 1
ATOM 1417 N N . HIS A 1 176 ? -12.349 13.515 3.538 1.00 91.81 176 HIS A N 1
ATOM 1418 C CA . HIS A 1 176 ? -12.403 12.117 3.959 1.00 91.81 176 HIS A CA 1
ATOM 1419 C C . HIS A 1 176 ? -13.464 11.359 3.157 1.00 91.81 176 HIS A C 1
ATOM 1421 O O . HIS A 1 176 ? -14.548 11.883 2.902 1.00 91.81 176 HIS A O 1
ATOM 1427 N N . TYR A 1 177 ? -13.123 10.140 2.751 1.00 88.81 177 TYR A N 1
ATOM 1428 C CA . TYR A 1 177 ? -14.010 9.169 2.122 1.00 88.81 177 TYR A CA 1
ATOM 1429 C C . TYR A 1 177 ? -13.798 7.818 2.794 1.00 88.81 177 TYR A C 1
ATOM 1431 O O . TYR A 1 177 ? -12.668 7.462 3.123 1.00 88.81 177 TYR A O 1
ATOM 1439 N N . ASN A 1 178 ? -14.871 7.058 2.950 1.00 84.75 178 ASN A N 1
ATOM 1440 C CA . ASN A 1 178 ? -14.843 5.738 3.557 1.00 84.75 178 ASN A CA 1
ATOM 1441 C C . ASN A 1 178 ? -15.449 4.718 2.583 1.00 84.75 178 ASN A C 1
ATOM 1443 O O . ASN A 1 178 ? -16.418 5.028 1.884 1.00 84.75 178 ASN A O 1
ATOM 1447 N N . TYR A 1 179 ? -14.830 3.542 2.510 1.00 77.38 179 TYR A N 1
ATOM 1448 C CA . TYR A 1 179 ? -15.315 2.386 1.766 1.00 77.38 179 TYR A CA 1
ATOM 1449 C C . TYR A 1 179 ? -15.523 1.222 2.745 1.00 77.38 179 TYR A C 1
ATOM 1451 O O . TYR A 1 179 ? -14.561 0.773 3.382 1.00 77.38 179 TYR A O 1
ATOM 1459 N N . GLU A 1 180 ? -16.774 0.765 2.849 1.00 64.12 180 GLU A N 1
ATOM 1460 C CA . GLU A 1 180 ? -17.215 -0.383 3.663 1.00 64.12 180 GLU A CA 1
ATOM 1461 C C . GLU A 1 180 ? -17.599 -1.591 2.806 1.00 64.12 180 GLU A C 1
ATOM 1463 O O . GLU A 1 180 ? -18.123 -1.386 1.685 1.00 64.12 180 GLU A O 1
#

Nearest PDB structures (foldseek):
  8aoz-assembly1_AAA-2  TM=8.448E-01  e=2.378E-07  Streptomyces kaniharaensis
  6yqq-assembly1_A-2  TM=8.203E-01  e=7.677E-07  Streptomyces kaniharaensis
  8ap0-assembly1_AAA-2  TM=8.347E-01  e=3.013E-06  Streptomyces kaniharaensis

Mean predicted aligned error: 5.4 Å

Sequence (180 aa):
KLNIVDLYRYGIGRTSTLGLKLFFNPGLIIEFGLKTKNDIDTTIYNIENFPFNIDFFIPKNEHSLSGESEDKFWDKILPTSALSSYKISYDILYKLIPSIINVDFDTFSRTINQINSIGTKKYEEAIQHKKTTVLINECRKISSAAAISSMGPTTYLFTTRGTAISHLNYHDDWKHYNYE

Secondary structure (DSSP, 8-state):
---HHHHHHTTTTSS-SHHHHHHHS-SEEEE-----TT----EEEEESS--SEEEEEEETT-----THHHHHHHHHHPSPPHHHHHHHHHHIIIIIHHHHHTT-HHHHHHHHHHHHHSTTHHHHHHTS-HHHHHHHHHHHHH-SSEEE-TTSS-EEEEE-TT---HHHHT-TTEEEEEE-

Foldseek 3Di:
DDALVNCVVVVPQVQHCVVRCCVPQPDDWDFPSDDDPPDSDRTPDGDSDFQWKKKKKAFPPFDFQDDPRVVVLQVVQPPFDPVLVVLLVCLVPPQQVVCRVVVPVVSNQVSLLVNCVTGCQVVLQVPGDPLLVVVQVLLCVQTSQWGADGNDSMIMHIHHPPRDPPVVPDDPGIHMDIDD